Protein AF-0000000086531811 (afdb_homodimer)

Structure (mmCIF, N/CA/C/O backbone):
data_AF-0000000086531811-model_v1
#
loop_
_entity.id
_entity.type
_entity.pdbx_description
1 polymer 'GNAT family N-acetyltransferase'
#
loop_
_atom_site.group_PDB
_atom_site.id
_atom_site.type_symbol
_atom_site.label_atom_id
_atom_site.label_alt_id
_atom_site.label_comp_id
_atom_site.label_asym_id
_atom_site.label_entity_id
_atom_site.label_seq_id
_atom_site.pdbx_PDB_ins_code
_atom_site.Cartn_x
_atom_site.Cartn_y
_atom_site.Cartn_z
_atom_site.occupancy
_atom_site.B_iso_or_equiv
_atom_site.auth_seq_id
_atom_site.auth_comp_id
_atom_site.auth_asym_id
_atom_site.auth_atom_id
_atom_site.pdbx_PDB_model_num
ATOM 1 N N . MET A 1 1 ? -4.348 -19.875 17.031 1 32.09 1 MET A N 1
ATOM 2 C CA . MET A 1 1 ? -4 -18.594 16.422 1 32.09 1 MET A CA 1
ATOM 3 C C . MET A 1 1 ? -2.789 -18.734 15.508 1 32.09 1 MET A C 1
ATOM 5 O O . MET A 1 1 ? -1.686 -19.031 15.977 1 32.09 1 MET A O 1
ATOM 9 N N . THR A 1 2 ? -2.789 -19.516 14.492 1 44.09 2 THR A N 1
ATOM 10 C CA . THR A 1 2 ? -1.624 -19.953 13.734 1 44.09 2 THR A CA 1
ATOM 11 C C . THR A 1 2 ? -0.625 -18.812 13.57 1 44.09 2 THR A C 1
ATOM 13 O O . THR A 1 2 ? -1.018 -17.641 13.461 1 44.09 2 THR A O 1
ATOM 16 N N . SER A 1 3 ? 0.495 -18.906 14.211 1 51.84 3 SER A N 1
ATOM 17 C CA . SER A 1 3 ? 1.607 -17.984 14.367 1 51.84 3 SER A CA 1
ATOM 18 C C . SER A 1 3 ? 1.854 -17.203 13.078 1 51.84 3 SER A C 1
ATOM 20 O O . SER A 1 3 ? 2.402 -17.734 12.109 1 51.84 3 SER A O 1
ATOM 22 N N . GLN A 1 4 ? 0.888 -16.328 12.727 1 69.81 4 GLN A N 1
ATOM 23 C CA . GLN A 1 4 ? 1.028 -15.562 11.492 1 69.81 4 GLN A CA 1
ATOM 24 C C . GLN A 1 4 ? 2.348 -14.797 11.461 1 69.81 4 GLN A C 1
ATOM 26 O O . GLN A 1 4 ? 2.832 -14.352 12.508 1 69.81 4 GLN A O 1
ATOM 31 N N . ASP A 1 5 ? 3.248 -15.148 10.523 1 90.12 5 ASP A N 1
ATOM 32 C CA . ASP A 1 5 ? 4.488 -14.43 10.242 1 90.12 5 ASP A CA 1
ATOM 33 C C . ASP A 1 5 ? 4.207 -13 9.781 1 90.12 5 ASP A C 1
ATOM 35 O O . ASP A 1 5 ? 4.133 -12.734 8.578 1 90.12 5 ASP A O 1
ATOM 39 N N . VAL A 1 6 ? 4.008 -12.133 10.836 1 94.75 6 VAL A N 1
ATOM 40 C CA . VAL A 1 6 ? 3.693 -10.734 10.555 1 94.75 6 VAL A CA 1
ATOM 41 C C . VAL A 1 6 ? 4.887 -10.062 9.883 1 94.75 6 VAL A C 1
ATOM 43 O O . VAL A 1 6 ? 6.012 -10.125 10.383 1 94.75 6 VAL A O 1
ATOM 46 N N . ARG A 1 7 ? 4.594 -9.453 8.766 1 97 7 ARG A N 1
ATOM 47 C CA . ARG A 1 7 ? 5.648 -8.758 8.023 1 97 7 ARG A CA 1
ATOM 48 C C . ARG A 1 7 ? 5.602 -7.258 8.289 1 97 7 ARG A C 1
ATOM 50 O O . ARG A 1 7 ? 6.641 -6.621 8.445 1 97 7 ARG A O 1
ATOM 57 N N . PHE A 1 8 ? 4.422 -6.734 8.305 1 98 8 PHE A N 1
ATOM 58 C CA . PHE A 1 8 ? 4.211 -5.316 8.562 1 98 8 PHE A CA 1
ATOM 59 C C . PHE A 1 8 ? 2.93 -5.098 9.359 1 98 8 PHE A C 1
ATOM 61 O O . PHE A 1 8 ? 1.989 -5.887 9.266 1 98 8 PHE A O 1
ATOM 68 N N . THR A 1 9 ? 2.904 -4.078 10.133 1 97.81 9 THR A N 1
ATOM 69 C CA . THR A 1 9 ? 1.704 -3.611 10.812 1 97.81 9 THR A CA 1
ATOM 70 C C . THR A 1 9 ? 1.471 -2.127 10.555 1 97.81 9 THR A C 1
ATOM 72 O O . THR A 1 9 ? 2.408 -1.327 10.602 1 97.81 9 THR A O 1
ATOM 75 N N . ILE A 1 10 ? 0.338 -1.801 10.195 1 98.31 10 ILE A N 1
ATOM 76 C CA . ILE A 1 10 ? -0.061 -0.411 9.992 1 98.31 10 ILE A CA 1
ATOM 77 C C . ILE A 1 10 ? -0.887 0.065 11.188 1 98.31 10 ILE A C 1
ATOM 79 O O . ILE A 1 10 ? -1.916 -0.53 11.516 1 98.31 10 ILE A O 1
ATOM 83 N N . CYS A 1 11 ? -0.483 1.17 11.789 1 97.88 11 CYS A N 1
ATOM 84 C CA . CYS A 1 11 ? -1.07 1.593 13.055 1 97.88 11 CYS A CA 1
ATOM 85 C C . CYS A 1 11 ? -1.325 3.096 13.07 1 97.88 11 CYS A C 1
ATOM 87 O O . CYS A 1 11 ? -0.626 3.852 12.391 1 97.88 11 CYS A O 1
ATOM 89 N N . ALA A 1 12 ? -2.355 3.482 13.766 1 97.94 12 ALA A N 1
ATOM 90 C CA . ALA A 1 12 ? -2.363 4.84 14.305 1 97.94 12 ALA A CA 1
ATOM 91 C C . ALA A 1 12 ? -1.417 4.969 15.492 1 97.94 12 ALA A C 1
ATOM 93 O O . ALA A 1 12 ? -1.397 4.105 16.375 1 97.94 12 ALA A O 1
ATOM 94 N N . VAL A 1 13 ? -0.638 6.016 15.5 1 98 13 VAL A N 1
ATOM 95 C CA . VAL A 1 13 ? 0.372 6.168 16.547 1 98 13 VAL A CA 1
ATOM 96 C C . VAL A 1 13 ? 0.319 7.582 17.109 1 98 13 VAL A C 1
ATOM 98 O O . VAL A 1 13 ? -0.423 8.43 16.609 1 98 13 VAL A O 1
ATOM 101 N N . ARG A 1 14 ? 1.088 7.773 18.172 1 97.19 14 ARG A N 1
ATOM 102 C CA . ARG A 1 14 ? 1.251 9.125 18.688 1 97.19 14 ARG A CA 1
ATOM 103 C C . ARG A 1 14 ? 2.197 9.945 17.828 1 97.19 14 ARG A C 1
ATOM 105 O O . ARG A 1 14 ? 3.07 9.391 17.156 1 97.19 14 ARG A O 1
ATOM 112 N N . ALA A 1 15 ? 1.989 11.219 17.875 1 97.94 15 ALA A N 1
ATOM 113 C CA . ALA A 1 15 ? 2.809 12.125 17.062 1 97.94 15 ALA A CA 1
ATOM 114 C C . ALA A 1 15 ? 4.297 11.883 17.312 1 97.94 15 ALA A C 1
ATOM 116 O O . ALA A 1 15 ? 5.078 11.773 16.359 1 97.94 15 ALA A O 1
ATOM 117 N N . GLU A 1 16 ? 4.68 11.68 18.516 1 97.5 16 GLU A N 1
ATOM 118 C CA . GLU A 1 16 ? 6.082 11.594 18.906 1 97.5 16 GLU A CA 1
ATOM 119 C C . GLU A 1 16 ? 6.746 10.352 18.328 1 97.5 16 GLU A C 1
ATOM 121 O O . GLU A 1 16 ? 7.961 10.328 18.109 1 97.5 16 GLU A O 1
ATOM 126 N N . GLU A 1 17 ? 5.977 9.359 18.062 1 97.5 17 GLU A N 1
ATOM 127 C CA . GLU A 1 17 ? 6.504 8.117 17.516 1 97.5 17 GLU A CA 1
ATOM 128 C C . GLU A 1 17 ? 6.914 8.297 16.047 1 97.5 17 GLU A C 1
ATOM 130 O O . GLU A 1 17 ? 7.652 7.477 15.5 1 97.5 17 GLU A O 1
ATOM 135 N N . THR A 1 18 ? 6.398 9.336 15.422 1 98.38 18 THR A N 1
ATOM 136 C CA . THR A 1 18 ? 6.734 9.586 14.023 1 98.38 18 THR A CA 1
ATOM 137 C C . THR A 1 18 ? 8.031 10.383 13.914 1 98.38 18 THR A C 1
ATOM 139 O O . THR A 1 18 ? 8.656 10.406 12.852 1 98.38 18 THR A O 1
ATOM 142 N N . TYR A 1 19 ? 8.445 11.016 15.008 1 98.5 19 TYR A N 1
ATOM 143 C CA . TYR A 1 19 ? 9.461 12.055 14.938 1 98.5 19 TYR A CA 1
ATOM 144 C C . TYR A 1 19 ? 10.805 11.477 14.508 1 98.5 19 TYR A C 1
ATOM 146 O O . TYR A 1 19 ? 11.516 12.078 13.695 1 98.5 19 TYR A O 1
ATOM 154 N N . PRO A 1 20 ? 11.219 10.312 15 1 98.31 20 PRO A N 1
ATOM 155 C CA . PRO A 1 20 ? 12.531 9.797 14.609 1 98.31 20 PRO A CA 1
ATOM 156 C C . PRO A 1 20 ? 12.656 9.578 13.109 1 98.31 20 PRO A C 1
ATOM 158 O O . PRO A 1 20 ? 13.656 9.969 12.5 1 98.31 20 PRO A O 1
ATOM 161 N N . LEU A 1 21 ? 11.68 8.977 12.484 1 98.56 21 LEU A N 1
ATOM 162 C CA . LEU A 1 21 ? 11.766 8.742 11.047 1 98.56 21 LEU A CA 1
ATOM 163 C C . LEU A 1 21 ? 11.625 10.047 10.273 1 98.56 21 LEU A C 1
ATOM 165 O O . LEU A 1 21 ? 12.312 10.258 9.273 1 98.56 21 LEU A O 1
ATOM 169 N N . ARG A 1 22 ? 10.734 10.992 10.719 1 98.25 22 ARG A N 1
ATOM 170 C CA . ARG A 1 22 ? 10.672 12.312 10.109 1 98.25 22 ARG A CA 1
ATOM 171 C C . ARG A 1 22 ? 12.039 12.984 10.109 1 98.25 22 ARG A C 1
ATOM 173 O O . ARG A 1 22 ? 12.469 13.523 9.086 1 98.25 22 ARG A O 1
ATOM 180 N N . ALA A 1 23 ? 12.664 12.898 11.242 1 98.06 23 ALA A N 1
ATOM 181 C CA . ALA A 1 23 ? 13.969 13.547 11.406 1 98.06 23 ALA A CA 1
ATOM 182 C C . ALA A 1 23 ? 14.992 12.953 10.445 1 98.06 23 ALA A C 1
ATOM 184 O O . ALA A 1 23 ? 15.703 13.688 9.75 1 98.06 23 ALA A O 1
ATOM 185 N N . ALA A 1 24 ? 15.07 11.648 10.383 1 97.62 24 ALA A N 1
ATOM 186 C CA . ALA A 1 24 ? 16.078 10.953 9.586 1 97.62 24 ALA A CA 1
ATOM 187 C C . ALA A 1 24 ? 15.875 11.219 8.094 1 97.62 24 ALA A C 1
ATOM 189 O O . ALA A 1 24 ? 16.844 11.352 7.348 1 97.62 24 ALA A O 1
ATOM 190 N N . ILE A 1 25 ? 14.586 11.367 7.684 1 96.62 25 ILE A N 1
ATOM 191 C CA . ILE A 1 25 ? 14.289 11.391 6.254 1 96.62 25 ILE A CA 1
ATOM 192 C C . ILE A 1 25 ? 14.078 12.836 5.801 1 96.62 25 ILE A C 1
ATOM 194 O O . ILE A 1 25 ? 14.484 13.211 4.695 1 96.62 25 ILE A O 1
ATOM 198 N N . LEU A 1 26 ? 13.477 13.695 6.715 1 93.62 26 LEU A N 1
ATOM 199 C CA . LEU A 1 26 ? 12.992 14.992 6.242 1 93.62 26 LEU A CA 1
ATOM 200 C C . LEU A 1 26 ? 13.789 16.125 6.863 1 93.62 26 LEU A C 1
ATOM 202 O O . LEU A 1 26 ? 13.805 17.25 6.332 1 93.62 26 LEU A O 1
ATOM 206 N N . MET A 1 27 ? 14.477 15.867 8.008 1 93.56 27 MET A N 1
ATOM 207 C CA . MET A 1 27 ? 15.008 17 8.773 1 93.56 27 MET A CA 1
ATOM 208 C C . MET A 1 27 ? 16.469 16.75 9.141 1 93.56 27 MET A C 1
ATOM 210 O O . MET A 1 27 ? 16.906 17.141 10.227 1 93.56 27 MET A O 1
ATOM 214 N N . ALA A 1 28 ? 17.203 16.078 8.328 1 92.5 28 ALA A N 1
ATOM 215 C CA . ALA A 1 28 ? 18.625 15.844 8.492 1 92.5 28 ALA A CA 1
ATOM 216 C C . ALA A 1 28 ? 18.938 15.383 9.914 1 92.5 28 ALA A C 1
ATOM 218 O O . ALA A 1 28 ? 19.938 15.805 10.5 1 92.5 28 ALA A O 1
ATOM 219 N N . GLY A 1 29 ? 18.031 14.609 10.477 1 94.56 29 GLY A N 1
ATOM 220 C CA . GLY A 1 29 ? 18.281 13.992 11.773 1 94.56 29 GLY A CA 1
ATOM 221 C C . GLY A 1 29 ? 17.812 14.852 12.938 1 94.56 29 GLY A C 1
ATOM 222 O O . GLY A 1 29 ? 17.891 14.438 14.094 1 94.56 29 GLY A O 1
ATOM 223 N N . ASP A 1 30 ? 17.219 16.062 12.703 1 94.62 30 ASP A N 1
ATOM 224 C CA . ASP A 1 30 ? 16.734 16.969 13.742 1 94.62 30 ASP A CA 1
ATOM 225 C C . ASP A 1 30 ? 15.367 16.531 14.258 1 94.62 30 ASP A C 1
ATOM 227 O O . ASP A 1 30 ? 14.336 16.969 13.75 1 94.62 30 ASP A O 1
ATOM 231 N N . GLU A 1 31 ? 15.367 15.734 15.289 1 95.44 31 GLU A N 1
ATOM 232 C CA . GLU A 1 31 ? 14.117 15.188 15.797 1 95.44 31 GLU A CA 1
ATOM 233 C C . GLU A 1 31 ? 13.234 16.281 16.406 1 95.44 31 GLU A C 1
ATOM 235 O O . GLU A 1 31 ? 12.016 16.25 16.25 1 95.44 31 GLU A O 1
ATOM 240 N N . GLU A 1 32 ? 13.852 17.234 17.047 1 94.38 32 GLU A N 1
ATOM 241 C CA . GLU A 1 32 ? 13.086 18.344 17.594 1 94.38 32 GLU A CA 1
ATOM 242 C C . GLU A 1 32 ? 12.375 19.125 16.5 1 94.38 32 GLU A C 1
ATOM 244 O O . GLU A 1 32 ? 11.211 19.516 16.641 1 94.38 32 GLU A O 1
ATOM 249 N N . GLY A 1 33 ? 13.086 19.344 15.422 1 94.19 33 GLY A N 1
ATOM 250 C CA . GLY A 1 33 ? 12.531 20.047 14.273 1 94.19 33 GLY A CA 1
ATOM 251 C C . GLY A 1 33 ? 11.445 19.266 13.562 1 94.19 33 GLY A C 1
ATOM 252 O O . GLY A 1 33 ? 10.727 19.828 12.734 1 94.19 33 GLY A O 1
ATOM 253 N N . SER A 1 34 ? 11.328 18.031 13.914 1 95.88 34 SER A N 1
ATOM 254 C CA . SER A 1 34 ? 10.352 17.172 13.258 1 95.88 34 SER A CA 1
ATOM 255 C C . SER A 1 34 ? 8.969 17.344 13.875 1 95.88 34 SER A C 1
ATOM 257 O O . SER A 1 34 ? 7.969 16.906 13.297 1 95.88 34 SER A O 1
ATOM 259 N N . ALA A 1 35 ? 8.961 17.906 15.086 1 96.94 35 ALA A N 1
ATOM 260 C CA . ALA A 1 35 ? 7.668 18.234 15.68 1 96.94 35 ALA A CA 1
ATOM 261 C C . ALA A 1 35 ? 7.016 19.422 14.953 1 96.94 35 ALA A C 1
ATOM 263 O O . ALA A 1 35 ? 7.605 20.484 14.844 1 96.94 35 ALA A O 1
ATOM 264 N N . LEU A 1 36 ? 5.836 19.219 14.414 1 95.38 36 LEU A N 1
ATOM 265 C CA . LEU A 1 36 ? 5.145 20.234 13.633 1 95.38 36 LEU A CA 1
ATOM 266 C C . LEU A 1 36 ? 3.961 20.797 14.406 1 95.38 36 LEU A C 1
ATOM 268 O O . LEU A 1 36 ? 3.326 20.094 15.195 1 95.38 36 LEU A O 1
ATOM 272 N N . PRO A 1 37 ? 3.664 22.031 14.148 1 93.75 37 PRO A N 1
ATOM 273 C CA . PRO A 1 37 ? 2.488 22.594 14.812 1 93.75 37 PRO A CA 1
ATOM 274 C C . PRO A 1 37 ? 1.215 21.797 14.547 1 93.75 37 PRO A C 1
ATOM 276 O O . PRO A 1 37 ? 0.948 21.422 13.406 1 93.75 37 PRO A O 1
ATOM 279 N N . GLY A 1 38 ? 0.481 21.469 15.57 1 95.56 38 GLY A N 1
ATOM 280 C CA . GLY A 1 38 ? -0.77 20.75 15.43 1 95.56 38 GLY A CA 1
ATOM 281 C C . GLY A 1 38 ? -0.604 19.25 15.562 1 95.56 38 GLY A C 1
ATOM 282 O O . GLY A 1 38 ? -1.589 18.5 15.547 1 95.56 38 GLY A O 1
ATOM 283 N N . ASP A 1 39 ? 0.612 18.812 15.742 1 97.44 39 ASP A N 1
ATOM 284 C CA . ASP A 1 39 ? 0.854 17.375 15.875 1 97.44 39 ASP A CA 1
ATOM 285 C C . ASP A 1 39 ? 0.068 16.797 17.047 1 97.44 39 ASP A C 1
ATOM 287 O O . ASP A 1 39 ? -0.379 15.648 16.984 1 97.44 39 ASP A O 1
ATOM 291 N N . LEU A 1 40 ? -0.065 17.641 18.031 1 96.94 40 LEU A N 1
ATOM 292 C CA . LEU A 1 40 ? -0.638 17.109 19.25 1 96.94 40 LEU A CA 1
ATOM 293 C C . LEU A 1 40 ? -2.121 17.438 19.359 1 96.94 40 LEU A C 1
ATOM 295 O O . LEU A 1 40 ? -2.758 17.156 20.375 1 96.94 40 LEU A O 1
ATOM 299 N N . ALA A 1 41 ? -2.666 18.078 18.312 1 96.56 41 ALA A N 1
ATOM 300 C CA . ALA A 1 41 ? -4.102 18.344 18.312 1 96.56 41 ALA A CA 1
ATOM 301 C C . ALA A 1 41 ? -4.902 17.047 18.359 1 96.56 41 ALA A C 1
ATOM 303 O O . ALA A 1 41 ? -4.531 16.047 17.734 1 96.56 41 ALA A O 1
ATOM 304 N N . PRO A 1 42 ? -6.043 17.047 19.062 1 95.19 42 PRO A N 1
ATOM 305 C CA . PRO A 1 42 ? -6.836 15.828 19.25 1 95.19 42 PRO A CA 1
ATOM 306 C C . PRO A 1 42 ? -7.367 15.273 17.922 1 95.19 42 PRO A C 1
ATOM 308 O O . PRO A 1 42 ? -7.629 14.07 17.828 1 95.19 42 PRO A O 1
ATOM 311 N N . THR A 1 43 ? -7.508 16.094 16.922 1 95.19 43 THR A N 1
ATOM 312 C CA . THR A 1 43 ? -8.078 15.641 15.664 1 95.19 43 THR A CA 1
ATOM 313 C C . THR A 1 43 ? -6.984 15.195 14.703 1 95.19 43 THR A C 1
ATOM 315 O O . THR A 1 43 ? -7.273 14.656 13.633 1 95.19 43 THR A O 1
ATOM 318 N N . SER A 1 44 ? -5.742 15.422 15.078 1 97.94 44 SER A N 1
ATOM 319 C CA . SER A 1 44 ? -4.652 14.977 14.219 1 97.94 44 SER A CA 1
ATOM 320 C C . SER A 1 44 ? -4.504 13.461 14.258 1 97.94 44 SER A C 1
ATOM 322 O O . SER A 1 44 ? -4.656 12.844 15.312 1 97.94 44 SER A O 1
ATOM 324 N N . MET A 1 45 ? -4.27 12.93 13.125 1 98.19 45 MET A N 1
ATOM 325 C CA . MET A 1 45 ? -4.051 11.484 13.023 1 98.19 45 MET A CA 1
ATOM 326 C C . MET A 1 45 ? -2.676 11.18 12.438 1 98.19 45 MET A C 1
ATOM 328 O O . MET A 1 45 ? -2.25 11.82 11.477 1 98.19 45 MET A O 1
ATOM 332 N N . HIS A 1 46 ? -1.966 10.281 13.086 1 98.81 46 HIS A N 1
ATOM 333 C CA . HIS A 1 46 ? -0.639 9.836 12.664 1 98.81 46 HIS A CA 1
ATOM 334 C C . HIS A 1 46 ? -0.618 8.336 12.391 1 98.81 46 HIS A C 1
ATOM 336 O O . HIS A 1 46 ? -1.008 7.539 13.242 1 98.81 46 HIS A O 1
ATOM 342 N N . PHE A 1 47 ? -0.225 7.996 11.234 1 98.69 47 PHE A N 1
ATOM 343 C CA . PHE A 1 47 ? -0.122 6.594 10.844 1 98.69 47 PHE A CA 1
ATOM 344 C C . PHE A 1 47 ? 1.337 6.172 10.719 1 98.69 47 PHE A C 1
ATOM 346 O O . PHE A 1 47 ? 2.186 6.965 10.312 1 98.69 47 PHE A O 1
ATOM 353 N N . ALA A 1 48 ? 1.561 4.934 11.039 1 98.81 48 ALA A N 1
ATOM 354 C CA . ALA A 1 48 ? 2.893 4.352 10.906 1 98.81 48 ALA A CA 1
ATOM 355 C C . ALA A 1 48 ? 2.814 2.922 10.367 1 98.81 48 ALA A C 1
ATOM 357 O O . ALA A 1 48 ? 1.842 2.209 10.625 1 98.81 48 ALA A O 1
ATOM 358 N N . VAL A 1 49 ? 3.76 2.582 9.633 1 98.62 49 VAL A N 1
ATOM 359 C CA . VAL A 1 49 ? 4.02 1.197 9.25 1 98.62 49 VAL A CA 1
ATOM 360 C C . VAL A 1 49 ? 5.207 0.66 10.047 1 98.62 49 VAL A C 1
ATOM 362 O O . VAL A 1 49 ? 6.266 1.29 10.094 1 98.62 49 VAL A O 1
ATOM 365 N N . HIS A 1 50 ? 5.008 -0.473 10.641 1 97.94 50 HIS A N 1
ATOM 366 C CA . HIS A 1 50 ? 6.062 -1.155 11.383 1 97.94 50 HIS A CA 1
ATOM 367 C C . HIS A 1 50 ? 6.508 -2.424 10.664 1 97.94 50 HIS A C 1
ATOM 369 O O . HIS A 1 50 ? 5.676 -3.164 10.133 1 97.94 50 HIS A O 1
ATOM 375 N N . ASP A 1 51 ? 7.77 -2.619 10.617 1 97.06 51 ASP A N 1
ATOM 376 C CA . ASP A 1 51 ? 8.266 -3.973 10.398 1 97.06 51 ASP A CA 1
ATOM 377 C C . ASP A 1 51 ? 8.883 -4.547 11.672 1 97.06 51 ASP A C 1
ATOM 379 O O . ASP A 1 51 ? 8.57 -4.098 12.773 1 97.06 51 ASP A O 1
ATOM 383 N N . ASN A 1 52 ? 9.688 -5.598 11.531 1 93.44 52 ASN A N 1
ATOM 384 C CA . ASN A 1 52 ? 10.219 -6.27 12.711 1 93.44 52 ASN A CA 1
ATOM 385 C C . ASN A 1 52 ? 11.203 -5.379 13.469 1 93.44 52 ASN A C 1
ATOM 387 O O . ASN A 1 52 ? 11.445 -5.586 14.664 1 93.44 52 ASN A O 1
ATOM 391 N N . ASP A 1 53 ? 11.75 -4.367 12.797 1 94.62 53 ASP A N 1
ATOM 392 C CA . ASP A 1 53 ? 12.812 -3.557 13.391 1 94.62 53 ASP A CA 1
ATOM 393 C C . ASP A 1 53 ? 12.258 -2.24 13.93 1 94.62 53 ASP A C 1
ATOM 395 O O . ASP A 1 53 ? 12.875 -1.604 14.789 1 94.62 53 ASP A O 1
ATOM 399 N N . GLY A 1 54 ? 11.125 -1.835 13.477 1 96.38 54 GLY A N 1
ATOM 400 C CA . GLY A 1 54 ? 10.578 -0.563 13.922 1 96.38 54 GLY A CA 1
ATOM 401 C C . GLY A 1 54 ? 9.711 0.107 12.867 1 96.38 54 GLY A C 1
ATOM 402 O O . GLY A 1 54 ? 9.211 -0.553 11.953 1 96.38 54 GLY A O 1
ATOM 403 N N . ILE A 1 55 ? 9.492 1.417 13.078 1 98.38 55 ILE A N 1
ATOM 404 C CA . ILE A 1 55 ? 8.664 2.193 12.156 1 98.38 55 ILE A CA 1
ATOM 405 C C . ILE A 1 55 ? 9.438 2.459 10.867 1 98.38 55 ILE A C 1
ATOM 407 O O . ILE A 1 55 ? 10.57 2.949 10.906 1 98.38 55 ILE A O 1
ATOM 411 N N . VAL A 1 56 ? 8.789 2.176 9.758 1 98.75 56 VAL A N 1
ATOM 412 C CA . VAL A 1 56 ? 9.492 2.301 8.484 1 98.75 56 VAL A CA 1
ATOM 413 C C . VAL A 1 56 ? 8.758 3.285 7.578 1 98.75 56 VAL A C 1
ATOM 415 O O . VAL A 1 56 ? 9.266 3.656 6.516 1 98.75 56 VAL A O 1
ATOM 418 N N . ALA A 1 57 ? 7.645 3.74 7.926 1 98.88 57 ALA A N 1
ATOM 419 C CA . ALA A 1 57 ? 6.918 4.777 7.195 1 98.88 57 ALA A CA 1
ATOM 420 C C . ALA A 1 57 ? 5.949 5.52 8.109 1 98.88 57 ALA A C 1
ATOM 422 O O . ALA A 1 57 ? 5.387 4.93 9.039 1 98.88 57 ALA A O 1
ATOM 423 N N . VAL A 1 58 ? 5.766 6.801 7.836 1 98.81 58 VAL A N 1
ATOM 424 C CA . VAL A 1 58 ? 4.84 7.582 8.648 1 98.81 58 VAL A CA 1
ATOM 425 C C . VAL A 1 58 ? 4.172 8.648 7.781 1 98.81 58 VAL A C 1
ATOM 427 O O . VAL A 1 58 ? 4.715 9.047 6.746 1 98.81 58 VAL A O 1
ATOM 430 N N . ALA A 1 59 ? 3.045 9.078 8.164 1 98.81 59 ALA A N 1
ATOM 431 C CA . ALA A 1 59 ? 2.289 10.211 7.633 1 98.81 59 ALA A CA 1
ATOM 432 C C . ALA A 1 59 ? 1.381 10.812 8.703 1 98.81 59 ALA A C 1
ATOM 434 O O . ALA A 1 59 ? 0.862 10.094 9.562 1 98.81 59 ALA A O 1
ATOM 435 N N . SER A 1 60 ? 1.194 12.07 8.617 1 98.75 60 SER A N 1
ATOM 436 C CA . SER A 1 60 ? 0.276 12.758 9.523 1 98.75 60 SER A CA 1
ATOM 437 C C . SER A 1 60 ? -0.752 13.57 8.75 1 98.75 60 SER A C 1
ATOM 439 O O . SER A 1 60 ? -0.444 14.125 7.691 1 98.75 60 SER A O 1
ATOM 441 N N . VAL A 1 61 ? -1.925 13.617 9.297 1 98.25 61 VAL A N 1
ATOM 442 C CA . VAL A 1 61 ? -2.99 14.422 8.711 1 98.25 61 VAL A CA 1
ATOM 443 C C . VAL A 1 61 ? -3.691 15.227 9.805 1 98.25 61 VAL A C 1
ATOM 445 O O . VAL A 1 61 ? -3.98 14.695 10.883 1 98.25 61 VAL A O 1
ATOM 448 N N . CYS A 1 62 ? -3.861 16.469 9.555 1 96.94 62 CYS A N 1
ATOM 449 C CA . CYS A 1 62 ? -4.457 17.328 10.562 1 96.94 62 CYS A CA 1
ATOM 450 C C . CYS A 1 62 ? -5.344 18.391 9.93 1 96.94 62 CYS A C 1
ATOM 452 O O . CYS A 1 62 ? -5.234 18.656 8.727 1 96.94 62 CYS A O 1
ATOM 454 N N . HIS A 1 63 ? -6.195 18.922 10.711 1 94.25 63 HIS A N 1
ATOM 455 C CA . HIS A 1 63 ? -7.035 20.031 10.258 1 94.25 63 HIS A CA 1
ATOM 456 C C . HIS A 1 63 ? -6.223 21.312 10.094 1 94.25 63 HIS A C 1
ATOM 458 O O . HIS A 1 63 ? -5.715 21.859 11.07 1 94.25 63 HIS A O 1
ATOM 464 N N . GLU A 1 64 ? -6.055 21.656 8.859 1 92.25 64 GLU A N 1
ATOM 465 C CA . GLU A 1 64 ? -5.336 22.891 8.547 1 92.25 64 GLU A CA 1
ATOM 466 C C . GLU A 1 64 ? -5.781 23.453 7.199 1 92.25 64 GLU A C 1
ATOM 468 O O . GLU A 1 64 ? -5.758 22.75 6.188 1 92.25 64 GLU A O 1
ATOM 473 N N . GLY A 1 65 ? -6.297 24.656 7.223 1 86.12 65 GLY A N 1
ATOM 474 C CA . GLY A 1 65 ? -6.719 25.312 6 1 86.12 65 GLY A CA 1
ATOM 475 C C . GLY A 1 65 ? -5.555 25.844 5.172 1 86.12 65 GLY A C 1
ATOM 476 O O . GLY A 1 65 ? -4.398 25.734 5.586 1 86.12 65 GLY A O 1
ATOM 477 N N . HIS A 1 66 ? -5.742 26.031 3.896 1 74.75 66 HIS A N 1
ATOM 478 C CA . HIS A 1 66 ? -4.777 26.75 3.08 1 74.75 66 HIS A CA 1
ATOM 479 C C . HIS A 1 66 ? -5.434 27.906 2.34 1 74.75 66 HIS A C 1
ATOM 481 O O . HIS A 1 66 ? -6.664 27.969 2.246 1 74.75 66 HIS A O 1
ATOM 487 N N . ALA A 1 67 ? -4.566 28.766 1.755 1 63.22 67 ALA A N 1
ATOM 488 C CA . ALA A 1 67 ? -5.074 29.969 1.102 1 63.22 67 ALA A CA 1
ATOM 489 C C . ALA A 1 67 ? -6.098 29.609 0.024 1 63.22 67 ALA A C 1
ATOM 491 O O . ALA A 1 67 ? -5.84 28.766 -0.834 1 63.22 67 ALA A O 1
ATOM 492 N N . GLY A 1 68 ? -7.336 30.141 0.098 1 56.84 68 GLY A N 1
ATOM 493 C CA . GLY A 1 68 ? -8.453 30.031 -0.826 1 56.84 68 GLY A CA 1
ATOM 494 C C . GLY A 1 68 ? -9.5 29.031 -0.387 1 56.84 68 GLY A C 1
ATOM 495 O O . GLY A 1 68 ? -10.57 28.922 -0.994 1 56.84 68 GLY A O 1
ATOM 496 N N . VAL A 1 69 ? -9.117 28.047 0.159 1 57.47 69 VAL A N 1
ATOM 497 C CA . VAL A 1 69 ? -10.148 27.141 0.652 1 57.47 69 VAL A CA 1
ATOM 498 C C . VAL A 1 69 ? -10.422 27.422 2.127 1 57.47 69 VAL A C 1
ATOM 500 O O . VAL A 1 69 ? -9.5 27.438 2.945 1 57.47 69 VAL A O 1
ATOM 503 N N . LEU A 1 70 ? -11.484 28 2.328 1 55.69 70 LEU A N 1
ATOM 504 C CA . LEU A 1 70 ? -11.938 28.281 3.686 1 55.69 70 LEU A CA 1
ATOM 505 C C . LEU A 1 70 ? -11.766 27.062 4.578 1 55.69 70 LEU A C 1
ATOM 507 O O . LEU A 1 70 ? -11.703 25.938 4.082 1 55.69 70 LEU A O 1
ATOM 511 N N . ASN A 1 71 ? -11.633 27.156 6.07 1 58.25 71 ASN A N 1
ATOM 512 C CA . ASN A 1 71 ? -11.102 26.484 7.258 1 58.25 71 ASN A CA 1
ATOM 513 C C . ASN A 1 71 ? -11.625 25.062 7.383 1 58.25 71 ASN A C 1
ATOM 515 O O . ASN A 1 71 ? -10.844 24.109 7.488 1 58.25 71 ASN A O 1
ATOM 519 N N . ALA A 1 72 ? -12.961 24.875 7.711 1 63.25 72 ALA A N 1
ATOM 520 C CA . ALA A 1 72 ? -13.43 23.734 8.508 1 63.25 72 ALA A CA 1
ATOM 521 C C . ALA A 1 72 ? -13.445 22.453 7.684 1 63.25 72 ALA A C 1
ATOM 523 O O . ALA A 1 72 ? -13.555 21.359 8.234 1 63.25 72 ALA A O 1
ATOM 524 N N . GLN A 1 73 ? -12.844 22.531 6.402 1 85.94 73 GLN A N 1
ATOM 525 C CA . GLN A 1 73 ? -13.047 21.328 5.617 1 85.94 73 GLN A CA 1
ATOM 526 C C . GLN A 1 73 ? -11.773 20.906 4.902 1 85.94 73 GLN A C 1
ATOM 528 O O . GLN A 1 73 ? -11.766 19.938 4.137 1 85.94 73 GLN A O 1
ATOM 533 N N . ALA A 1 74 ? -10.727 21.734 5.277 1 93.56 74 ALA A N 1
ATOM 534 C CA . ALA A 1 74 ? -9.453 21.375 4.656 1 93.56 74 ALA A CA 1
ATOM 535 C C . ALA A 1 74 ? -8.539 20.672 5.648 1 93.56 74 ALA A C 1
ATOM 537 O O . ALA A 1 74 ? -8.461 21.062 6.82 1 93.56 74 ALA A O 1
ATOM 538 N N . TRP A 1 75 ? -7.906 19.703 5.191 1 95.75 75 TRP A N 1
ATOM 539 C CA . TRP A 1 75 ? -6.953 18.922 5.969 1 95.75 75 TRP A CA 1
ATOM 540 C C . TRP A 1 75 ? -5.586 18.906 5.297 1 95.75 75 TRP A C 1
ATOM 542 O O . TRP A 1 75 ? -5.488 18.953 4.066 1 95.75 75 TRP A O 1
ATOM 552 N N . ARG A 1 76 ? -4.582 18.859 6.105 1 96.5 76 ARG A N 1
ATOM 553 C CA . ARG A 1 76 ? -3.229 18.859 5.566 1 96.5 76 ARG A CA 1
ATOM 554 C C . ARG A 1 76 ? -2.543 17.516 5.832 1 96.5 76 ARG A C 1
ATOM 556 O O . ARG A 1 76 ? -2.537 17.031 6.965 1 96.5 76 ARG A O 1
ATOM 563 N N . LEU A 1 77 ? -2.086 16.938 4.789 1 97.88 77 LEU A N 1
ATOM 564 C CA . LEU A 1 77 ? -1.161 15.805 4.852 1 97.88 77 LEU A CA 1
ATOM 565 C C . LEU A 1 77 ? 0.277 16.281 5.004 1 97.88 77 LEU A C 1
ATOM 567 O O . LEU A 1 77 ? 0.726 17.156 4.254 1 97.88 77 LEU A O 1
ATOM 571 N N . ARG A 1 78 ? 0.999 15.781 5.988 1 97.19 78 ARG A N 1
ATOM 572 C CA . ARG A 1 78 ? 2.354 16.266 6.242 1 97.19 78 ARG A CA 1
ATOM 573 C C . ARG A 1 78 ? 3.189 15.195 6.945 1 97.19 78 ARG A C 1
ATOM 575 O O . ARG A 1 78 ? 2.664 14.172 7.375 1 97.19 78 ARG A O 1
ATOM 582 N N . GLY A 1 79 ? 4.473 15.438 6.957 1 97.12 79 GLY A N 1
ATOM 583 C CA . GLY A 1 79 ? 5.375 14.547 7.676 1 97.12 79 GLY A CA 1
ATOM 584 C C . GLY A 1 79 ? 5.473 13.164 7.055 1 97.12 79 GLY A C 1
ATOM 585 O O . GLY A 1 79 ? 5.652 12.172 7.766 1 97.12 79 GLY A O 1
ATOM 586 N N . MET A 1 80 ? 5.305 13.109 5.781 1 97.88 80 MET A N 1
ATOM 587 C CA . MET A 1 80 ? 5.414 11.836 5.082 1 97.88 80 MET A CA 1
ATOM 588 C C . MET A 1 80 ? 6.871 11.383 4.992 1 97.88 80 MET A C 1
ATOM 590 O O . MET A 1 80 ? 7.715 12.102 4.453 1 97.88 80 MET A O 1
ATOM 594 N N . ALA A 1 81 ? 7.164 10.258 5.543 1 98.38 81 ALA A N 1
ATOM 595 C CA . ALA A 1 81 ? 8.508 9.68 5.469 1 98.38 81 ALA A CA 1
ATOM 596 C C . ALA A 1 81 ? 8.438 8.164 5.312 1 98.38 81 ALA A C 1
ATOM 598 O O . ALA A 1 81 ? 7.68 7.492 6.012 1 98.38 81 ALA A O 1
ATOM 599 N N . VAL A 1 82 ? 9.195 7.684 4.387 1 98.62 82 VAL A N 1
ATOM 600 C CA . VAL A 1 82 ? 9.305 6.25 4.141 1 98.62 82 VAL A CA 1
ATOM 601 C C . VAL A 1 82 ? 10.773 5.84 4.141 1 98.62 82 VAL A C 1
ATOM 603 O O . VAL A 1 82 ? 11.594 6.426 3.424 1 98.62 82 VAL A O 1
ATOM 606 N N . HIS A 1 83 ? 11.086 4.867 4.93 1 98.56 83 HIS A N 1
ATOM 607 C CA . HIS A 1 83 ? 12.453 4.359 4.992 1 98.56 83 HIS A CA 1
ATOM 608 C C . HIS A 1 83 ? 12.906 3.82 3.641 1 98.56 83 HIS A C 1
ATOM 610 O O . HIS A 1 83 ? 12.141 3.154 2.945 1 98.56 83 HIS A O 1
ATOM 616 N N . PRO A 1 84 ? 14.141 4.027 3.256 1 97.5 84 PRO A N 1
ATOM 617 C CA . PRO A 1 84 ? 14.641 3.602 1.946 1 97.5 84 PRO A CA 1
ATOM 618 C C . PRO A 1 84 ? 14.445 2.107 1.699 1 97.5 84 PRO A C 1
ATOM 620 O O . PRO A 1 84 ? 14.164 1.696 0.571 1 97.5 84 PRO A O 1
ATOM 623 N N . SER A 1 85 ? 14.461 1.293 2.672 1 96.31 85 SER A N 1
ATOM 624 C CA . SER A 1 85 ? 14.43 -0.159 2.531 1 96.31 85 SER A CA 1
ATOM 625 C C . SER A 1 85 ? 13.055 -0.637 2.076 1 96.31 85 SER A C 1
ATOM 627 O O . SER A 1 85 ? 12.906 -1.776 1.631 1 96.31 85 SER A O 1
ATOM 629 N N . VAL A 1 86 ? 12.031 0.24 2.168 1 97.5 86 VAL A N 1
ATOM 630 C CA . VAL A 1 86 ? 10.695 -0.234 1.823 1 97.5 86 VAL A CA 1
ATOM 631 C C . VAL A 1 86 ? 10.07 0.686 0.773 1 97.5 86 VAL A C 1
ATOM 633 O O . VAL A 1 86 ? 8.859 0.648 0.542 1 97.5 86 VAL A O 1
ATOM 636 N N . ARG A 1 87 ? 10.898 1.543 0.222 1 96.94 87 ARG A N 1
ATOM 637 C CA . ARG A 1 87 ? 10.383 2.391 -0.845 1 96.94 87 ARG A CA 1
ATOM 638 C C . ARG A 1 87 ? 9.992 1.562 -2.064 1 96.94 87 ARG A C 1
ATOM 640 O O . ARG A 1 87 ? 10.609 0.532 -2.344 1 96.94 87 ARG A O 1
ATOM 647 N N . GLY A 1 88 ? 8.93 1.972 -2.684 1 94.81 88 GLY A N 1
ATOM 648 C CA . GLY A 1 88 ? 8.461 1.254 -3.857 1 94.81 88 GLY A CA 1
ATOM 649 C C . GLY A 1 88 ? 7.496 0.135 -3.525 1 94.81 88 GLY A C 1
ATOM 650 O O . GLY A 1 88 ? 6.898 -0.466 -4.422 1 94.81 88 GLY A O 1
ATOM 651 N N . MET A 1 89 ? 7.312 -0.106 -2.264 1 96.75 89 MET A N 1
ATOM 652 C CA . MET A 1 89 ? 6.453 -1.203 -1.835 1 96.75 89 MET A CA 1
ATOM 653 C C . MET A 1 89 ? 4.984 -0.791 -1.875 1 96.75 89 MET A C 1
ATOM 655 O O . MET A 1 89 ? 4.094 -1.644 -1.869 1 96.75 89 MET A O 1
ATOM 659 N N . GLY A 1 90 ? 4.758 0.507 -1.859 1 97.81 90 GLY A N 1
ATOM 660 C CA . GLY A 1 90 ? 3.383 0.975 -1.907 1 97.81 90 GLY A CA 1
ATOM 661 C C . GLY A 1 90 ? 2.91 1.574 -0.596 1 97.81 90 GLY A C 1
ATOM 662 O O . GLY A 1 90 ? 1.758 1.998 -0.48 1 97.81 90 GLY A O 1
ATOM 663 N N . PHE A 1 91 ? 3.771 1.717 0.394 1 98.56 91 PHE A N 1
ATOM 664 C CA . PHE A 1 91 ? 3.359 2.197 1.707 1 98.56 91 PHE A CA 1
ATOM 665 C C . PHE A 1 91 ? 3 3.678 1.654 1 98.56 91 PHE A C 1
ATOM 667 O O . PHE A 1 91 ? 2.098 4.129 2.361 1 98.56 91 PHE A O 1
ATOM 674 N N . GLY A 1 92 ? 3.721 4.465 0.821 1 98.31 92 GLY A N 1
ATOM 675 C CA . GLY A 1 92 ? 3.354 5.859 0.661 1 98.31 92 GLY A CA 1
ATOM 676 C C . GLY A 1 92 ? 1.91 6.051 0.232 1 98.31 92 GLY A C 1
ATOM 677 O O . GLY A 1 92 ? 1.164 6.805 0.864 1 98.31 92 GLY A O 1
ATOM 678 N N . ARG A 1 93 ? 1.572 5.371 -0.815 1 97.94 93 ARG A N 1
ATOM 679 C CA . ARG A 1 93 ? 0.206 5.422 -1.324 1 97.94 93 ARG A CA 1
ATOM 680 C C . ARG A 1 93 ? -0.794 4.996 -0.256 1 97.94 93 ARG A C 1
ATOM 682 O O . ARG A 1 93 ? -1.827 5.641 -0.07 1 97.94 93 ARG A O 1
ATOM 689 N N . LEU A 1 94 ? -0.485 3.91 0.401 1 98.38 94 LEU A N 1
ATOM 690 C CA . LEU A 1 94 ? -1.356 3.387 1.447 1 98.38 94 LEU A CA 1
ATOM 691 C C . LEU A 1 94 ? -1.59 4.434 2.533 1 98.38 94 LEU A C 1
ATOM 693 O O . LEU A 1 94 ? -2.727 4.645 2.961 1 98.38 94 LEU A O 1
ATOM 697 N N . LEU A 1 95 ? -0.547 5.098 2.959 1 98.62 95 LEU A N 1
ATOM 698 C CA . LEU A 1 95 ? -0.653 6.086 4.027 1 98.62 95 LEU A CA 1
ATOM 699 C C . LEU A 1 95 ? -1.442 7.309 3.561 1 98.62 95 LEU A C 1
ATOM 701 O O . LEU A 1 95 ? -2.219 7.879 4.328 1 98.62 95 LEU A O 1
ATOM 705 N N . VAL A 1 96 ? -1.281 7.703 2.307 1 98.62 96 VAL A N 1
ATOM 706 C CA . VAL A 1 96 ? -2.07 8.805 1.755 1 98.62 96 VAL A CA 1
ATOM 707 C C . VAL A 1 96 ? -3.549 8.422 1.749 1 98.62 96 VAL A C 1
ATOM 709 O O . VAL A 1 96 ? -4.398 9.211 2.18 1 98.62 96 VAL A O 1
ATOM 712 N N . ASN A 1 97 ? -3.857 7.246 1.307 1 98.25 97 ASN A N 1
ATOM 713 C CA . ASN A 1 97 ? -5.25 6.812 1.222 1 98.25 97 ASN A CA 1
ATOM 714 C C . ASN A 1 97 ? -5.879 6.68 2.604 1 98.25 97 ASN A C 1
ATOM 716 O O . ASN A 1 97 ? -7.062 6.977 2.783 1 98.25 97 ASN A O 1
ATOM 720 N N . LEU A 1 98 ? -5.102 6.215 3.574 1 97.94 98 LEU A N 1
ATOM 721 C CA . LEU A 1 98 ? -5.586 6.199 4.949 1 97.94 98 LEU A CA 1
ATOM 722 C C . LEU A 1 98 ? -5.898 7.609 5.434 1 97.94 98 LEU A C 1
ATOM 724 O O . LEU A 1 98 ? -6.902 7.828 6.121 1 97.94 98 LEU A O 1
ATOM 728 N N . SER A 1 99 ? -5.047 8.523 5.086 1 98.38 99 SER A N 1
ATOM 729 C CA . SER A 1 99 ? -5.242 9.922 5.465 1 98.38 99 SER A CA 1
ATOM 730 C C . SER A 1 99 ? -6.496 10.5 4.816 1 98.38 99 SER A C 1
ATOM 732 O O . SER A 1 99 ? -7.254 11.227 5.461 1 98.38 99 SER A O 1
ATOM 734 N N . ILE A 1 100 ? -6.695 10.156 3.568 1 97.62 100 ILE A N 1
ATOM 735 C CA . ILE A 1 100 ? -7.891 10.594 2.855 1 97.62 100 ILE A CA 1
ATOM 736 C C . ILE A 1 100 ? -9.133 10.039 3.543 1 97.62 100 ILE A C 1
ATOM 738 O O . ILE A 1 100 ? -10.094 10.773 3.797 1 97.62 100 ILE A O 1
ATOM 742 N N . ARG A 1 101 ? -9.117 8.781 3.811 1 96.69 101 ARG A N 1
ATOM 743 C CA . ARG A 1 101 ? -10.25 8.148 4.477 1 96.69 101 ARG A CA 1
ATOM 744 C C . ARG A 1 101 ? -10.562 8.836 5.801 1 96.69 101 ARG A C 1
ATOM 746 O O . ARG A 1 101 ? -11.719 9.125 6.098 1 96.69 101 ARG A O 1
ATOM 753 N N . TYR A 1 102 ? -9.523 9.086 6.594 1 96.94 102 TYR A N 1
ATOM 754 C CA . TYR A 1 102 ? -9.711 9.742 7.879 1 96.94 102 TYR A CA 1
ATOM 755 C C . TYR A 1 102 ? -10.32 11.133 7.699 1 96.94 102 TYR A C 1
ATOM 757 O O . TYR A 1 102 ? -11.289 11.484 8.375 1 96.94 102 TYR A O 1
ATOM 765 N N . ALA A 1 103 ? -9.711 11.906 6.793 1 96.31 103 ALA A N 1
ATOM 766 C CA . ALA A 1 103 ? -10.195 13.258 6.547 1 96.31 103 ALA A CA 1
ATOM 767 C C . ALA A 1 103 ? -11.664 13.242 6.129 1 96.31 103 ALA A C 1
ATOM 769 O O . ALA A 1 103 ? -12.453 14.07 6.578 1 96.31 103 ALA A O 1
ATOM 770 N N . ARG A 1 104 ? -12.023 12.281 5.312 1 95.44 104 ARG A N 1
ATOM 771 C CA . ARG A 1 104 ? -13.414 12.141 4.875 1 95.44 104 ARG A CA 1
ATOM 772 C C . ARG A 1 104 ? -14.328 11.828 6.055 1 95.44 104 ARG A C 1
ATOM 774 O O . ARG A 1 104 ? -15.43 12.359 6.152 1 95.44 104 ARG A O 1
ATOM 781 N N . GLU A 1 105 ? -13.852 10.984 6.871 1 94.56 105 GLU A N 1
ATOM 782 C CA . GLU A 1 105 ? -14.625 10.641 8.062 1 94.56 105 GLU A CA 1
ATOM 783 C C . GLU A 1 105 ? -14.883 11.867 8.93 1 94.56 105 GLU A C 1
ATOM 785 O O . GLU A 1 105 ? -15.883 11.93 9.648 1 94.56 105 GLU A O 1
ATOM 790 N N . GLN A 1 106 ? -13.969 12.797 8.82 1 93.38 106 GLN A N 1
ATOM 791 C CA . GLN A 1 106 ? -14.102 14.047 9.562 1 93.38 106 GLN A CA 1
ATOM 792 C C . GLN A 1 106 ? -14.82 15.109 8.742 1 93.38 106 GLN A C 1
ATOM 794 O O . GLN A 1 106 ? -14.742 16.297 9.047 1 93.38 106 GLN A O 1
ATOM 799 N N . HIS A 1 107 ? -15.406 14.711 7.625 1 91.69 107 HIS A N 1
ATOM 800 C CA . HIS A 1 107 ? -16.203 15.562 6.75 1 91.69 107 HIS A CA 1
ATOM 801 C C . HIS A 1 107 ? -15.328 16.578 6.012 1 91.69 107 HIS A C 1
ATOM 803 O O . HIS A 1 107 ? -15.781 17.672 5.691 1 91.69 107 HIS A O 1
ATOM 809 N N . GLY A 1 108 ? -14.094 16.219 5.867 1 92.94 108 GLY A N 1
ATOM 810 C CA . GLY A 1 108 ? -13.219 17.031 5.051 1 92.94 108 GLY A CA 1
ATOM 811 C C . GLY A 1 108 ? -13.594 17.031 3.582 1 92.94 108 GLY A C 1
ATOM 812 O O . GLY A 1 108 ? -14.109 16.031 3.07 1 92.94 108 GLY A O 1
ATOM 813 N N . LEU A 1 109 ? -13.227 18.141 2.902 1 92.38 109 LEU A N 1
ATOM 814 C CA . LEU A 1 109 ? -13.562 18.266 1.487 1 92.38 109 LEU A CA 1
ATOM 815 C C . LEU A 1 109 ? -12.297 18.375 0.641 1 92.38 109 LEU A C 1
ATOM 817 O O . LEU A 1 109 ? -12.336 18.141 -0.571 1 92.38 109 LEU A O 1
ATOM 821 N N . LEU A 1 110 ? -11.227 18.75 1.359 1 94.12 110 LEU A N 1
ATOM 822 C CA . LEU A 1 110 ? -9.961 19 0.668 1 94.12 110 LEU A CA 1
ATOM 823 C C . LEU A 1 110 ? -8.789 18.453 1.465 1 94.12 110 LEU A C 1
ATOM 825 O O . LEU A 1 110 ? -8.727 18.625 2.686 1 94.12 110 LEU A O 1
ATOM 829 N N . LEU A 1 111 ? -7.934 17.766 0.807 1 96.31 111 LEU A N 1
ATOM 830 C CA . LEU A 1 111 ? -6.633 17.375 1.347 1 96.31 111 LEU A CA 1
ATOM 831 C C . LEU A 1 111 ? -5.508 18.078 0.588 1 96.31 111 LEU A C 1
ATOM 833 O O . LEU A 1 111 ? -5.508 18.094 -0.645 1 96.31 111 LEU A O 1
ATOM 837 N N . TRP A 1 112 ? -4.641 18.688 1.351 1 95.5 112 TRP A N 1
ATOM 838 C CA . TRP A 1 112 ? -3.541 19.375 0.686 1 95.5 112 TRP A CA 1
ATOM 839 C C . TRP A 1 112 ? -2.219 19.094 1.393 1 95.5 112 TRP A C 1
ATOM 841 O O . TRP A 1 112 ? -2.203 18.578 2.512 1 95.5 112 TRP A O 1
ATOM 851 N N . CYS A 1 113 ? -1.12 19.266 0.708 1 96.12 113 CYS A N 1
ATOM 852 C CA . CYS A 1 113 ? 0.224 19.141 1.262 1 96.12 113 CYS A CA 1
ATOM 853 C C . CYS A 1 113 ? 1.213 20 0.481 1 96.12 113 CYS A C 1
ATOM 855 O O . CYS A 1 113 ? 0.875 20.547 -0.572 1 96.12 113 CYS A O 1
ATOM 857 N N . THR A 1 114 ? 2.305 20.266 1.071 1 93.75 114 THR A N 1
ATOM 858 C CA . THR A 1 114 ? 3.455 20.812 0.365 1 93.75 114 THR A CA 1
ATOM 859 C C . THR A 1 114 ? 4.453 19.719 0.007 1 93.75 114 THR A C 1
ATOM 861 O O . THR A 1 114 ? 4.809 18.891 0.854 1 93.75 114 THR A O 1
ATOM 864 N N . ALA A 1 115 ? 4.801 19.688 -1.195 1 94.5 115 ALA A N 1
ATOM 865 C CA . ALA A 1 115 ? 5.672 18.609 -1.663 1 94.5 115 ALA A CA 1
ATOM 866 C C . ALA A 1 115 ? 6.914 19.156 -2.35 1 94.5 115 ALA A C 1
ATOM 868 O O . ALA A 1 115 ? 6.836 20.156 -3.08 1 94.5 115 ALA A O 1
ATOM 869 N N . ARG A 1 116 ? 8.062 18.531 -2.094 1 90.31 116 ARG A N 1
ATOM 870 C CA . ARG A 1 116 ? 9.242 18.781 -2.92 1 90.31 116 ARG A CA 1
ATOM 871 C C . ARG A 1 116 ? 8.953 18.484 -4.387 1 90.31 116 ARG A C 1
ATOM 873 O O . ARG A 1 116 ? 8.133 17.625 -4.707 1 90.31 116 ARG A O 1
ATOM 880 N N . GLU A 1 117 ? 9.594 19.172 -5.215 1 91.12 117 GLU A N 1
ATOM 881 C CA . GLU A 1 117 ? 9.398 18.984 -6.648 1 91.12 117 GLU A CA 1
ATOM 882 C C . GLU A 1 117 ? 9.57 17.516 -7.035 1 91.12 117 GLU A C 1
ATOM 884 O O . GLU A 1 117 ? 8.812 16.984 -7.855 1 91.12 117 GLU A O 1
ATOM 889 N N . SER A 1 118 ? 10.57 16.859 -6.48 1 92.12 118 SER A N 1
ATOM 890 C CA . SER A 1 118 ? 10.867 15.469 -6.797 1 92.12 118 SER A CA 1
ATOM 891 C C . SER A 1 118 ? 9.727 14.555 -6.359 1 92.12 118 SER A C 1
ATOM 893 O O . SER A 1 118 ? 9.609 13.43 -6.852 1 92.12 118 SER A O 1
ATOM 895 N N . ALA A 1 119 ? 8.797 14.992 -5.449 1 94.5 119 ALA A N 1
ATOM 896 C CA . ALA A 1 119 ? 7.723 14.164 -4.922 1 94.5 119 ALA A CA 1
ATOM 897 C C . ALA A 1 119 ? 6.402 14.461 -5.633 1 94.5 119 ALA A C 1
ATOM 899 O O . ALA A 1 119 ? 5.426 13.719 -5.469 1 94.5 119 ALA A O 1
ATOM 900 N N . CYS A 1 120 ? 6.352 15.5 -6.445 1 95.94 120 CYS A N 1
ATOM 901 C CA . CYS A 1 120 ? 5.109 15.953 -7.062 1 95.94 120 CYS A CA 1
ATOM 902 C C . CYS A 1 120 ? 4.48 14.852 -7.91 1 95.94 120 CYS A C 1
ATOM 904 O O . CYS A 1 120 ? 3.281 14.594 -7.809 1 95.94 120 CYS A O 1
ATOM 906 N N . PRO A 1 121 ? 5.262 14.133 -8.766 1 96.06 121 PRO A N 1
ATOM 907 C CA . PRO A 1 121 ? 4.66 13.07 -9.578 1 96.06 121 PRO A CA 1
ATOM 908 C C . PRO A 1 121 ? 3.953 12.016 -8.734 1 96.06 121 PRO A C 1
ATOM 910 O O . PRO A 1 121 ? 2.912 11.492 -9.141 1 96.06 121 PRO A O 1
ATOM 913 N N . PHE A 1 122 ? 4.492 11.719 -7.59 1 96.62 122 PHE A N 1
ATOM 914 C CA . PHE A 1 122 ? 3.883 10.758 -6.676 1 96.62 122 PHE A CA 1
ATOM 915 C C . PHE A 1 122 ? 2.479 11.203 -6.285 1 96.62 122 PHE A C 1
ATOM 917 O O . PHE A 1 122 ? 1.527 10.422 -6.375 1 96.62 122 PHE A O 1
ATOM 924 N N . TYR A 1 123 ? 2.383 12.43 -5.871 1 98 123 TYR A N 1
ATOM 925 C CA . TYR A 1 123 ? 1.093 12.945 -5.43 1 98 123 TYR A CA 1
ATOM 926 C C . TYR A 1 123 ? 0.139 13.109 -6.609 1 98 123 TYR A C 1
ATOM 928 O O . TYR A 1 123 ? -1.066 12.883 -6.473 1 98 123 TYR A O 1
ATOM 936 N N . GLU A 1 124 ? 0.676 13.461 -7.766 1 97.56 124 GLU A N 1
ATOM 937 C CA . GLU A 1 124 ? -0.153 13.586 -8.961 1 97.56 124 GLU A CA 1
ATOM 938 C C . GLU A 1 124 ? -0.789 12.25 -9.328 1 97.56 124 GLU A C 1
ATOM 940 O O . GLU A 1 124 ? -1.962 12.195 -9.703 1 97.56 124 GLU A O 1
ATOM 945 N N . MET A 1 125 ? -0.059 11.211 -9.195 1 95.19 125 MET A N 1
ATOM 946 C CA . MET A 1 125 ? -0.567 9.867 -9.477 1 95.19 125 MET A CA 1
ATOM 947 C C . MET A 1 125 ? -1.687 9.5 -8.508 1 95.19 125 MET A C 1
ATOM 949 O O . MET A 1 125 ? -2.502 8.625 -8.805 1 95.19 125 MET A O 1
ATOM 953 N N . LEU A 1 126 ? -1.738 10.188 -7.395 1 96.56 126 LEU A N 1
ATOM 954 C CA . LEU A 1 126 ? -2.744 9.891 -6.379 1 96.56 126 LEU A CA 1
ATOM 955 C C . LEU A 1 126 ? -3.902 10.875 -6.457 1 96.56 126 LEU A C 1
ATOM 957 O O . LEU A 1 126 ? -4.73 10.945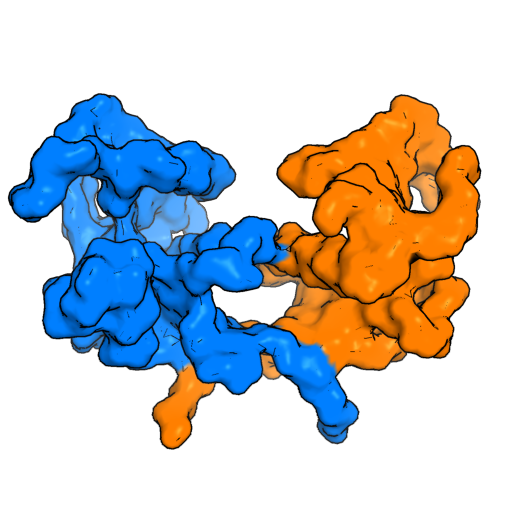 -5.547 1 96.56 126 LEU A O 1
ATOM 961 N N . GLY A 1 127 ? -3.945 11.711 -7.473 1 96.69 127 GLY A N 1
ATOM 962 C CA . GLY A 1 127 ? -5.105 12.539 -7.746 1 96.69 127 GLY A CA 1
ATOM 963 C C . GLY A 1 127 ? -4.945 13.969 -7.254 1 96.69 127 GLY A C 1
ATOM 964 O O . GLY A 1 127 ? -5.898 14.75 -7.285 1 96.69 127 GLY A O 1
ATOM 965 N N . PHE A 1 128 ? -3.701 14.312 -6.773 1 97.5 128 PHE A N 1
ATOM 966 C CA . PHE A 1 128 ? -3.455 15.695 -6.367 1 97.5 128 PHE A CA 1
ATOM 967 C C . PHE A 1 128 ? -3.148 16.562 -7.578 1 97.5 128 PHE A C 1
ATOM 969 O O . PHE A 1 128 ? -2.527 16.109 -8.539 1 97.5 128 PHE A O 1
ATOM 976 N N . ASN A 1 129 ? -3.568 17.766 -7.465 1 96.12 129 ASN A N 1
ATOM 977 C CA . ASN A 1 129 ? -3.193 18.781 -8.445 1 96.12 129 ASN A CA 1
ATOM 978 C C . ASN A 1 129 ? -2.135 19.734 -7.883 1 96.12 129 ASN A C 1
ATOM 980 O O . ASN A 1 129 ? -2.201 20.125 -6.719 1 96.12 129 ASN A O 1
ATOM 984 N N . ARG A 1 130 ? -1.198 20.047 -8.727 1 94.75 130 ARG A N 1
ATOM 985 C CA . ARG A 1 130 ? -0.088 20.922 -8.344 1 94.75 130 ARG A CA 1
ATOM 986 C C . ARG A 1 130 ? -0.417 22.375 -8.617 1 94.75 130 ARG A C 1
ATOM 988 O O . ARG A 1 130 ? -0.873 22.719 -9.711 1 94.75 130 ARG A O 1
ATOM 995 N N . ASP A 1 131 ? -0.299 23.266 -7.621 1 90.44 131 ASP A N 1
ATOM 996 C CA . ASP A 1 131 ? -0.299 24.703 -7.891 1 90.44 131 ASP A CA 1
ATOM 997 C C . ASP A 1 131 ? 0.899 25.094 -8.75 1 90.44 131 ASP A C 1
ATOM 999 O O . ASP A 1 131 ? 2.027 24.688 -8.484 1 90.44 131 ASP A O 1
ATOM 1003 N N . PRO A 1 132 ? 0.648 25.844 -9.781 1 86.44 132 PRO A N 1
ATOM 1004 C CA . PRO A 1 132 ? 1.722 26.172 -10.727 1 86.44 132 PRO A CA 1
ATOM 1005 C C . PRO A 1 132 ? 2.846 26.984 -10.086 1 86.44 132 PRO A C 1
ATOM 1007 O O . PRO A 1 132 ? 3.99 26.922 -10.539 1 86.44 132 PRO A O 1
ATOM 1010 N N . LYS A 1 133 ? 2.666 27.812 -9.039 1 86.81 133 LYS A N 1
ATOM 1011 C CA . LYS A 1 133 ? 3.68 28.656 -8.43 1 86.81 133 LYS A CA 1
ATOM 1012 C C . LYS A 1 133 ? 4.402 27.938 -7.297 1 86.81 133 LYS A C 1
ATOM 1014 O O . LYS A 1 133 ? 3.766 27.406 -6.383 1 86.81 133 LYS A O 1
ATOM 1019 N N . PRO A 1 134 ? 5.695 27.844 -7.434 1 87.44 134 PRO A N 1
ATOM 1020 C CA . PRO A 1 134 ? 6.438 27.234 -6.328 1 87.44 134 PRO A CA 1
ATOM 1021 C C . PRO A 1 134 ? 6.352 28.047 -5.039 1 87.44 134 PRO A C 1
ATOM 1023 O O . PRO A 1 134 ? 6.078 29.25 -5.086 1 87.44 134 PRO A O 1
ATOM 1026 N N . ILE A 1 135 ? 6.449 27.359 -3.92 1 81.56 135 ILE A N 1
ATOM 1027 C CA . ILE A 1 135 ? 6.449 28.016 -2.613 1 81.56 135 ILE A CA 1
ATOM 1028 C C . ILE A 1 135 ? 7.879 28.094 -2.078 1 81.56 135 ILE A C 1
ATOM 1030 O O . ILE A 1 135 ? 8.688 27.203 -2.324 1 81.56 135 ILE A O 1
ATOM 1034 N N . SER A 1 136 ? 8.219 29.266 -1.629 1 73.88 136 SER A N 1
ATOM 1035 C CA . SER A 1 136 ? 9.516 29.422 -0.976 1 73.88 136 SER A CA 1
ATOM 1036 C C . SER A 1 136 ? 9.445 29.031 0.495 1 73.88 136 SER A C 1
ATOM 1038 O O . SER A 1 136 ? 8.43 29.266 1.16 1 73.88 136 SER A O 1
ATOM 1040 N N . MET A 1 137 ? 10.188 28.016 0.853 1 67.06 137 MET A N 1
ATOM 1041 C CA . MET A 1 137 ? 10.258 27.688 2.271 1 67.06 137 MET A CA 1
ATOM 1042 C C . MET A 1 137 ? 11.555 28.203 2.889 1 67.06 137 MET A C 1
ATOM 1044 O O . MET A 1 137 ? 12.609 28.156 2.256 1 67.06 137 MET A O 1
ATOM 1048 N N . GLN A 1 138 ? 11.398 28.922 3.963 1 60.59 138 GLN A N 1
ATOM 1049 C CA . GLN A 1 138 ? 12.57 29.484 4.621 1 60.59 138 GLN A CA 1
ATOM 1050 C C . GLN A 1 138 ? 13.586 28.406 4.953 1 60.59 138 GLN A C 1
ATOM 1052 O O . GLN A 1 138 ? 13.242 27.359 5.523 1 60.59 138 GLN A O 1
ATOM 1057 N N . GLY A 1 139 ? 14.836 28.547 4.684 1 57.22 139 GLY A N 1
ATOM 1058 C CA . GLY A 1 139 ? 15.945 27.688 5.055 1 57.22 139 GLY A CA 1
ATOM 1059 C C . GLY A 1 139 ? 16.172 26.562 4.078 1 57.22 139 GLY A C 1
ATOM 1060 O O . GLY A 1 139 ? 17.109 25.766 4.246 1 57.22 139 GLY A O 1
ATOM 1061 N N . ARG A 1 140 ? 15.219 26.391 3.178 1 62.09 140 ARG A N 1
ATOM 1062 C CA . ARG A 1 140 ? 15.406 25.359 2.168 1 62.09 140 ARG A CA 1
ATOM 1063 C C . ARG A 1 140 ? 15.383 25.953 0.764 1 62.09 140 ARG A C 1
ATOM 1065 O O . ARG A 1 140 ? 14.586 25.531 -0.079 1 62.09 140 ARG A O 1
ATOM 1072 N N . ASP A 1 141 ? 16.078 26.984 0.571 1 61.34 141 ASP A N 1
ATOM 1073 C CA . ASP A 1 141 ? 16.078 27.781 -0.654 1 61.34 141 ASP A CA 1
ATOM 1074 C C . ASP A 1 141 ? 16.625 26.969 -1.831 1 61.34 141 ASP A C 1
ATOM 1076 O O . ASP A 1 141 ? 16.453 27.359 -2.988 1 61.34 141 ASP A O 1
ATOM 1080 N N . ASP A 1 142 ? 17.172 25.859 -1.486 1 65.38 142 ASP A N 1
ATOM 1081 C CA . ASP A 1 142 ? 17.781 25.078 -2.559 1 65.38 142 ASP A CA 1
ATOM 1082 C C . ASP A 1 142 ? 16.797 24.094 -3.172 1 65.38 142 ASP A C 1
ATOM 1084 O O . ASP A 1 142 ? 17.094 23.438 -4.172 1 65.38 142 ASP A O 1
ATOM 1088 N N . MET A 1 143 ? 15.625 24.125 -2.494 1 73.12 143 MET A N 1
ATOM 1089 C CA . MET A 1 143 ? 14.633 23.172 -2.996 1 73.12 143 MET A CA 1
ATOM 1090 C C . MET A 1 143 ? 13.328 23.875 -3.348 1 73.12 143 MET A C 1
ATOM 1092 O O . MET A 1 143 ? 13.008 24.922 -2.771 1 73.12 143 MET A O 1
ATOM 1096 N N . ARG A 1 144 ? 12.711 23.547 -4.461 1 84.38 144 ARG A N 1
ATOM 1097 C CA . ARG A 1 144 ? 11.398 24.078 -4.828 1 84.38 144 ARG A CA 1
ATOM 1098 C C . ARG A 1 144 ? 10.281 23.203 -4.297 1 84.38 144 ARG A C 1
ATOM 1100 O O . ARG A 1 144 ? 10.367 21.969 -4.352 1 84.38 144 ARG A O 1
ATOM 1107 N N . PHE A 1 145 ? 9.359 23.844 -3.594 1 91.31 145 PHE A N 1
ATOM 1108 C CA . PHE A 1 145 ? 8.18 23.172 -3.082 1 91.31 145 PHE A CA 1
ATOM 1109 C C . PHE A 1 145 ? 6.926 23.625 -3.824 1 91.31 145 PHE A C 1
ATOM 1111 O O . PHE A 1 145 ? 6.875 24.734 -4.336 1 91.31 145 PHE A O 1
ATOM 1118 N N . PHE A 1 146 ? 6.004 22.734 -3.9 1 93.56 146 PHE A N 1
ATOM 1119 C CA . PHE A 1 146 ? 4.723 23.047 -4.523 1 93.56 146 PHE A CA 1
ATOM 1120 C C . PHE A 1 146 ? 3.566 22.656 -3.605 1 93.56 146 PHE A C 1
ATOM 1122 O O . PHE A 1 146 ? 3.65 21.688 -2.863 1 93.56 146 PHE A O 1
ATOM 1129 N N . LEU A 1 147 ? 2.584 23.438 -3.691 1 93.5 147 LEU A N 1
ATOM 1130 C CA . LEU A 1 147 ? 1.325 23.078 -3.047 1 93.5 147 LEU A CA 1
ATOM 1131 C C . LEU A 1 147 ? 0.562 22.047 -3.877 1 93.5 147 LEU A C 1
ATOM 1133 O O . LEU A 1 147 ? 0.372 22.234 -5.082 1 93.5 147 LEU A O 1
ATOM 1137 N N . MET A 1 148 ? 0.236 20.984 -3.23 1 95.75 148 MET A N 1
ATOM 1138 C CA . MET A 1 148 ? -0.575 19.938 -3.842 1 95.75 148 MET A CA 1
ATOM 1139 C C . MET A 1 148 ? -1.949 19.859 -3.186 1 95.75 148 MET A C 1
ATOM 1141 O O . MET A 1 148 ? -2.062 19.938 -1.961 1 95.75 148 MET A O 1
ATOM 1145 N N . GLN A 1 149 ? -2.98 19.703 -4.016 1 94.5 149 GLN A N 1
ATOM 1146 C CA . GLN A 1 149 ? -4.328 19.641 -3.455 1 94.5 149 GLN A CA 1
ATOM 1147 C C . GLN A 1 149 ? -5.156 18.547 -4.133 1 94.5 149 GLN A C 1
ATOM 1149 O O . GLN A 1 149 ? -4.992 18.297 -5.328 1 94.5 149 GLN A O 1
ATOM 1154 N N . ARG A 1 150 ? -5.996 17.938 -3.414 1 95.44 150 ARG A N 1
ATOM 1155 C CA . ARG A 1 150 ? -6.938 16.922 -3.895 1 95.44 150 ARG A CA 1
ATOM 1156 C C . ARG A 1 150 ? -8.305 17.094 -3.23 1 95.44 150 ARG A C 1
ATOM 1158 O O . ARG A 1 150 ? -8.406 17.109 -2.002 1 95.44 150 ARG A O 1
ATOM 1165 N N . GLN A 1 151 ? -9.383 17.297 -4.082 1 94.06 151 GLN A N 1
ATOM 1166 C CA . GLN A 1 151 ? -10.742 17.281 -3.555 1 94.06 151 GLN A CA 1
ATOM 1167 C C . GLN A 1 151 ? -11.125 15.883 -3.078 1 94.06 151 GLN A C 1
ATOM 1169 O O . GLN A 1 151 ? -10.938 14.898 -3.805 1 94.06 151 GLN A O 1
ATOM 1174 N N . ILE A 1 152 ? -11.578 15.797 -1.873 1 93.19 152 ILE A N 1
ATOM 1175 C CA . ILE A 1 152 ? -11.859 14.469 -1.343 1 93.19 152 ILE A CA 1
ATOM 1176 C C . ILE A 1 152 ? -13.328 14.375 -0.946 1 93.19 152 ILE A C 1
ATOM 1178 O O . ILE A 1 152 ? -13.727 13.445 -0.237 1 93.19 152 ILE A O 1
ATOM 1182 N N . ALA A 1 153 ? -14.117 15.469 -1.514 1 78.31 153 ALA A N 1
ATOM 1183 C CA . ALA A 1 153 ? -15.555 15.531 -1.273 1 78.31 153 ALA A CA 1
ATOM 1184 C C . ALA A 1 153 ? -16.266 14.328 -1.883 1 78.31 153 ALA A C 1
ATOM 1186 O O . ALA A 1 153 ? -15.906 13.875 -2.975 1 78.31 153 ALA A O 1
ATOM 1187 N N . GLY A 1 154 ? -16.75 13.25 -1.417 1 61.47 154 GLY A N 1
ATOM 1188 C CA . GLY A 1 154 ? -17.625 12.188 -1.881 1 61.47 154 GLY A CA 1
ATOM 1189 C C . GLY A 1 154 ? -18.188 11.352 -0.752 1 61.47 154 GLY A C 1
ATOM 1190 O O . GLY A 1 154 ? -17.719 11.422 0.383 1 61.47 154 GLY A O 1
ATOM 1191 N N . MET B 1 1 ? 4.586 -0.248 25.781 1 32.12 1 MET B N 1
ATOM 1192 C CA . MET B 1 1 ? 4.23 -0.628 24.406 1 32.12 1 MET B CA 1
ATOM 1193 C C . MET B 1 1 ? 2.99 0.125 23.938 1 32.12 1 MET B C 1
ATOM 1195 O O . MET B 1 1 ? 1.897 -0.079 24.469 1 32.12 1 MET B O 1
ATOM 1199 N N . THR B 1 2 ? 2.943 1.397 23.875 1 44.31 2 THR B N 1
ATOM 1200 C CA . THR B 1 2 ? 1.748 2.219 23.719 1 44.31 2 THR B CA 1
ATOM 1201 C C . THR B 1 2 ? 0.76 1.553 22.766 1 44.31 2 THR B C 1
ATOM 1203 O O . THR B 1 2 ? 1.163 0.855 21.828 1 44.31 2 THR B O 1
ATOM 1206 N N . SER B 1 3 ? -0.344 1.136 23.281 1 51.41 3 SER B N 1
ATOM 1207 C CA . SER B 1 3 ? -1.452 0.393 22.688 1 51.41 3 SER B CA 1
ATOM 1208 C C . SER B 1 3 ? -1.693 0.819 21.25 1 51.41 3 SER B C 1
ATOM 1210 O O . SER B 1 3 ? -2.232 1.898 20.984 1 51.41 3 SER B O 1
ATOM 1212 N N . GLN B 1 4 ? -0.726 0.488 20.359 1 69.38 4 GLN B N 1
ATOM 1213 C CA . GLN B 1 4 ? -0.831 0.909 18.969 1 69.38 4 GLN B CA 1
ATOM 1214 C C . GLN B 1 4 ? -2.148 0.447 18.344 1 69.38 4 GLN B C 1
ATOM 1216 O O . GLN B 1 4 ? -2.646 -0.634 18.672 1 69.38 4 GLN B O 1
ATOM 1221 N N . ASP B 1 5 ? -3.051 1.382 18.016 1 90.06 5 ASP B N 1
ATOM 1222 C CA . ASP B 1 5 ? -4.285 1.144 17.281 1 90.06 5 ASP B CA 1
ATOM 1223 C C . ASP B 1 5 ? -3.994 0.553 15.898 1 90.06 5 ASP B C 1
ATOM 1225 O O . ASP B 1 5 ? -3.908 1.284 14.906 1 90.06 5 ASP B O 1
ATOM 1229 N N . VAL B 1 6 ? -3.801 -0.822 15.953 1 94.94 6 VAL B N 1
ATOM 1230 C CA . VAL B 1 6 ? -3.482 -1.531 14.719 1 94.94 6 VAL B CA 1
ATOM 1231 C C . VAL B 1 6 ? -4.668 -1.459 13.766 1 94.94 6 VAL B C 1
ATOM 1233 O O . VAL B 1 6 ? -5.797 -1.79 14.133 1 94.94 6 VAL B O 1
ATOM 1236 N N . ARG B 1 7 ? -4.367 -1.019 12.57 1 97.06 7 ARG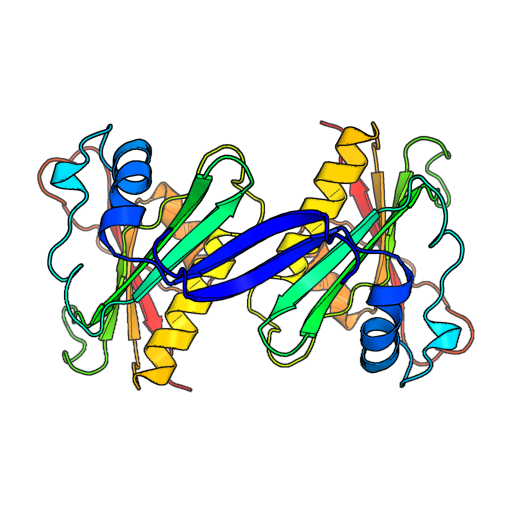 B N 1
ATOM 1237 C CA . ARG B 1 7 ? -5.414 -0.917 11.562 1 97.06 7 ARG B CA 1
ATOM 1238 C C . ARG B 1 7 ? -5.363 -2.102 10.602 1 97.06 7 ARG B C 1
ATOM 1240 O O . ARG B 1 7 ? -6.406 -2.641 10.219 1 97.06 7 ARG B O 1
ATOM 1247 N N . PHE B 1 8 ? -4.188 -2.457 10.219 1 98 8 PHE B N 1
ATOM 1248 C CA . PHE B 1 8 ? -3.971 -3.588 9.32 1 98 8 PHE B CA 1
ATOM 1249 C C . PHE B 1 8 ? -2.693 -4.332 9.688 1 98 8 PHE B C 1
ATOM 1251 O O . PHE B 1 8 ? -1.755 -3.74 10.219 1 98 8 PHE B O 1
ATOM 1258 N N . THR B 1 9 ? -2.666 -5.594 9.422 1 97.88 9 THR B N 1
ATOM 1259 C CA . THR B 1 9 ? -1.466 -6.414 9.523 1 97.88 9 THR B CA 1
ATOM 1260 C C . THR B 1 9 ? -1.229 -7.191 8.234 1 97.88 9 THR B C 1
ATOM 1262 O O . THR B 1 9 ? -2.166 -7.754 7.66 1 97.88 9 THR B O 1
ATOM 1265 N N . ILE B 1 10 ? -0.096 -7.145 7.762 1 98.31 10 ILE B N 1
ATOM 1266 C CA . ILE B 1 10 ? 0.306 -7.906 6.582 1 98.31 10 ILE B CA 1
ATOM 1267 C C . ILE B 1 10 ? 1.127 -9.125 7.012 1 98.31 10 ILE B C 1
ATOM 1269 O O . ILE B 1 10 ? 2.154 -8.977 7.68 1 98.31 10 ILE B O 1
ATOM 1273 N N . CYS B 1 11 ? 0.719 -10.297 6.574 1 97.88 11 CYS B N 1
ATOM 1274 C CA . CYS B 1 11 ? 1.3 -11.531 7.09 1 97.88 11 CYS B CA 1
ATOM 1275 C C . CYS B 1 11 ? 1.563 -12.523 5.965 1 97.88 11 CYS B C 1
ATOM 1277 O O . CYS B 1 11 ? 0.873 -12.516 4.945 1 97.88 11 CYS B O 1
ATOM 1279 N N . ALA B 1 12 ? 2.588 -13.312 6.145 1 98 12 ALA B N 1
ATOM 1280 C CA . ALA B 1 12 ? 2.602 -14.609 5.473 1 98 12 ALA B CA 1
ATOM 1281 C C . ALA B 1 12 ? 1.65 -15.594 6.152 1 98 12 ALA B C 1
ATOM 1283 O O . ALA B 1 12 ? 1.627 -15.695 7.383 1 98 12 ALA B O 1
ATOM 1284 N N . VAL B 1 13 ? 0.875 -16.281 5.363 1 98 13 VAL B N 1
ATOM 1285 C CA . VAL B 1 13 ? -0.139 -17.172 5.926 1 98 13 VAL B CA 1
ATOM 1286 C C . VAL B 1 13 ? -0.085 -18.531 5.234 1 98 13 VAL B C 1
ATOM 1288 O O . VAL B 1 13 ? 0.661 -18.703 4.27 1 98 13 VAL B O 1
ATOM 1291 N N . ARG B 1 14 ? -0.864 -19.438 5.781 1 97.25 14 ARG B N 1
ATOM 1292 C CA . ARG B 1 14 ? -1.028 -20.734 5.109 1 97.25 14 ARG B CA 1
ATOM 1293 C C . ARG B 1 14 ? -1.972 -20.609 3.92 1 97.25 14 ARG B C 1
ATOM 1295 O O . ARG B 1 14 ? -2.842 -19.734 3.896 1 97.25 14 ARG B O 1
ATOM 1302 N N . ALA B 1 15 ? -1.762 -21.484 2.986 1 97.94 15 ALA B N 1
ATOM 1303 C CA . ALA B 1 15 ? -2.578 -21.469 1.774 1 97.94 15 ALA B CA 1
ATOM 1304 C C . ALA B 1 15 ? -4.066 -21.5 2.115 1 97.94 15 ALA B C 1
ATOM 1306 O O . ALA B 1 15 ? -4.848 -20.719 1.571 1 97.94 15 ALA B O 1
ATOM 1307 N N . GLU B 1 16 ? -4.457 -22.266 3.051 1 97.56 16 GLU B N 1
ATOM 1308 C CA . GLU B 1 16 ? -5.859 -22.5 3.371 1 97.56 16 GLU B CA 1
ATOM 1309 C C . GLU B 1 16 ? -6.523 -21.25 3.926 1 97.56 16 GLU B C 1
ATOM 1311 O O . GLU B 1 16 ? -7.734 -21.062 3.793 1 97.56 16 GLU B O 1
ATOM 1316 N N . GLU B 1 17 ? -5.746 -20.406 4.5 1 97.56 17 GLU B N 1
ATOM 1317 C CA . GLU B 1 17 ? -6.277 -19.156 5.066 1 97.56 17 GLU B CA 1
ATOM 1318 C C . GLU B 1 17 ? -6.68 -18.188 3.969 1 97.56 17 GLU B C 1
ATOM 1320 O O . GLU B 1 17 ? -7.418 -17.234 4.223 1 97.56 17 GLU B O 1
ATOM 1325 N N . THR B 1 18 ? -6.164 -18.391 2.777 1 98.44 18 THR B N 1
ATOM 1326 C CA . THR B 1 18 ? -6.496 -17.484 1.671 1 98.44 18 THR B CA 1
ATOM 1327 C C . THR B 1 18 ? -7.789 -17.922 0.991 1 98.44 18 THR B C 1
ATOM 1329 O O . THR B 1 18 ? -8.414 -17.141 0.269 1 98.44 18 THR B O 1
ATOM 1332 N N . TYR B 1 19 ? -8.195 -19.172 1.229 1 98.5 19 TYR B N 1
ATOM 1333 C CA . TYR B 1 19 ? -9.211 -19.797 0.394 1 98.5 19 TYR B CA 1
ATOM 1334 C C . TYR B 1 19 ? -10.555 -19.094 0.54 1 98.5 19 TYR B C 1
ATOM 1336 O O . TYR B 1 19 ? -11.266 -18.891 -0.449 1 98.5 19 TYR B O 1
ATOM 1344 N N . PRO B 1 20 ? -10.977 -18.703 1.747 1 98.31 20 PRO B N 1
ATOM 1345 C CA . PRO B 1 20 ? -12.289 -18.062 1.867 1 98.31 20 PRO B CA 1
ATOM 1346 C C . PRO B 1 20 ? -12.406 -16.781 1.043 1 98.31 20 PRO B C 1
ATOM 1348 O O . PRO B 1 20 ? -13.406 -16.594 0.344 1 98.31 20 PRO B O 1
ATOM 1351 N N . LEU B 1 21 ? -11.422 -15.93 1.089 1 98.56 21 LEU B N 1
ATOM 1352 C CA . LEU B 1 21 ? -11.5 -14.688 0.323 1 98.56 21 LEU B CA 1
ATOM 1353 C C . LEU B 1 21 ? -11.359 -14.961 -1.17 1 98.56 21 LEU B C 1
ATOM 1355 O O . LEU B 1 21 ? -12.039 -14.344 -1.988 1 98.56 21 LEU B O 1
ATOM 1359 N N . ARG B 1 22 ? -10.469 -15.922 -1.58 1 98.25 22 ARG B N 1
ATOM 1360 C CA . ARG B 1 22 ? -10.398 -16.328 -2.979 1 98.25 22 ARG B CA 1
ATOM 1361 C C . ARG B 1 22 ? -11.766 -16.766 -3.494 1 98.25 22 ARG B C 1
ATOM 1363 O O . ARG B 1 22 ? -12.188 -16.359 -4.574 1 98.25 22 ARG B O 1
ATOM 1370 N N . ALA B 1 23 ? -12.398 -17.562 -2.691 1 98.06 23 ALA B N 1
ATOM 1371 C CA . ALA B 1 23 ? -13.695 -18.109 -3.08 1 98.06 23 ALA B CA 1
ATOM 1372 C C . ALA B 1 23 ? -14.719 -17 -3.273 1 98.06 23 ALA B C 1
ATOM 1374 O O . ALA B 1 23 ? -15.422 -16.953 -4.289 1 98.06 23 ALA B O 1
ATOM 1375 N N . ALA B 1 24 ? -14.797 -16.094 -2.328 1 97.56 24 ALA B N 1
ATOM 1376 C CA . ALA B 1 24 ? -15.797 -15.031 -2.332 1 97.56 24 ALA B CA 1
ATOM 1377 C C . ALA B 1 24 ? -15.594 -14.086 -3.512 1 97.56 24 ALA B C 1
ATOM 1379 O O . ALA B 1 24 ? -16.562 -13.609 -4.109 1 97.56 24 ALA B O 1
ATOM 1380 N N . ILE B 1 25 ? -14.305 -13.859 -3.883 1 96.56 25 ILE B N 1
ATOM 1381 C CA . ILE B 1 25 ? -14.008 -12.805 -4.84 1 96.56 25 ILE B CA 1
ATOM 1382 C C . ILE B 1 25 ? -13.789 -13.406 -6.227 1 96.56 25 ILE B C 1
ATOM 1384 O O . ILE B 1 25 ? -14.188 -12.82 -7.234 1 96.56 25 ILE B O 1
ATOM 1388 N N . LEU B 1 26 ? -13.195 -14.672 -6.273 1 93.69 26 LEU B N 1
ATOM 1389 C CA . LEU B 1 26 ? -12.703 -15.164 -7.555 1 93.69 26 LEU B CA 1
ATOM 1390 C C . LEU B 1 26 ? -13.5 -16.375 -8.016 1 93.69 26 LEU B C 1
ATOM 1392 O O . LEU B 1 26 ? -13.516 -16.703 -9.203 1 93.69 26 LEU B O 1
ATOM 1396 N N . MET B 1 27 ? -14.203 -17.078 -7.066 1 93.62 27 MET B N 1
ATOM 1397 C CA . MET B 1 27 ? -14.742 -18.375 -7.418 1 93.62 27 MET B CA 1
ATOM 1398 C C . MET B 1 27 ? -16.203 -18.5 -6.992 1 93.62 27 MET B C 1
ATOM 1400 O O . MET B 1 27 ? -16.641 -19.578 -6.578 1 93.62 27 MET B O 1
ATOM 1404 N N . ALA B 1 28 ? -16.922 -17.438 -7.027 1 92.44 28 ALA B N 1
ATOM 1405 C CA . ALA B 1 28 ? -18.359 -17.406 -6.738 1 92.44 28 ALA B CA 1
ATOM 1406 C C . ALA B 1 28 ? -18.672 -18.172 -5.465 1 92.44 28 ALA B C 1
ATOM 1408 O O . ALA B 1 28 ? -19.672 -18.891 -5.402 1 92.44 28 ALA B O 1
ATOM 1409 N N . GLY B 1 29 ? -17.766 -18.094 -4.5 1 94.56 29 GLY B N 1
ATOM 1410 C CA . GLY B 1 29 ? -18.016 -18.672 -3.191 1 94.56 29 GLY B CA 1
ATOM 1411 C C . GLY B 1 29 ? -17.562 -20.109 -3.0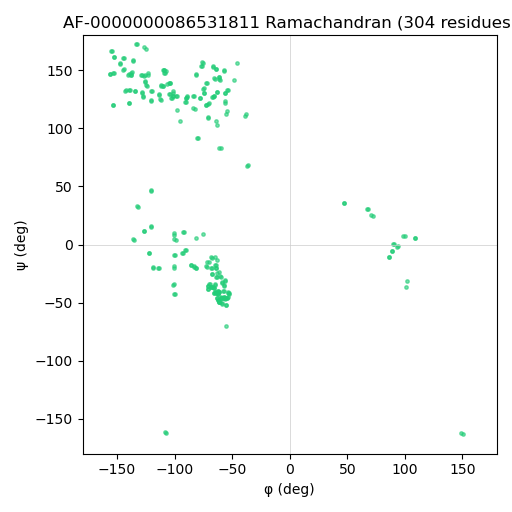76 1 94.56 29 GLY B C 1
ATOM 1412 O O . GLY B 1 29 ? -17.656 -20.719 -2.004 1 94.56 29 GLY B O 1
ATOM 1413 N N . ASP B 1 30 ? -16.969 -20.734 -4.137 1 94.62 30 ASP B N 1
ATOM 1414 C CA . ASP B 1 30 ? -16.484 -22.109 -4.137 1 94.62 30 ASP B CA 1
ATOM 1415 C C . ASP B 1 30 ? -15.125 -22.219 -3.457 1 94.62 30 ASP B C 1
ATOM 1417 O O . ASP B 1 30 ? -14.086 -22.125 -4.117 1 94.62 30 ASP B O 1
ATOM 1421 N N . GLU B 1 31 ? -15.125 -22.469 -2.191 1 95.44 31 GLU B N 1
ATOM 1422 C CA . GLU B 1 31 ? -13.875 -22.5 -1.436 1 95.44 31 GLU B CA 1
ATOM 1423 C C . GLU B 1 31 ? -12.992 -23.672 -1.864 1 95.44 31 GLU B C 1
ATOM 1425 O O . GLU B 1 31 ? -11.773 -23.547 -1.931 1 95.44 31 GLU B O 1
ATOM 1430 N N . GLU B 1 32 ? -13.617 -24.781 -2.168 1 94.31 32 GLU B N 1
ATOM 1431 C CA . GLU B 1 32 ? -12.852 -25.938 -2.641 1 94.31 32 GLU B CA 1
ATOM 1432 C C . GLU B 1 32 ? -12.133 -25.609 -3.951 1 94.31 32 GLU B C 1
ATOM 1434 O O . GLU B 1 32 ? -10.977 -25.984 -4.137 1 94.31 32 GLU B O 1
ATOM 1439 N N . GLY B 1 33 ? -12.844 -24.938 -4.809 1 94.06 33 GLY B N 1
ATOM 1440 C CA . GLY B 1 33 ? -12.281 -24.547 -6.09 1 94.06 33 GLY B CA 1
ATOM 1441 C C . GLY B 1 33 ? -11.195 -23.5 -5.973 1 94.06 33 GLY B C 1
ATOM 1442 O O . GLY B 1 33 ? -10.461 -23.25 -6.93 1 94.06 33 GLY B O 1
ATOM 1443 N N . SER B 1 34 ? -11.078 -22.953 -4.812 1 95.75 34 SER B N 1
ATOM 1444 C CA . SER B 1 34 ? -10.102 -21.891 -4.586 1 95.75 34 SER B CA 1
ATOM 1445 C C . SER B 1 34 ? -8.719 -22.469 -4.316 1 95.75 34 SER B C 1
ATOM 1447 O O . SER B 1 34 ? -7.719 -21.75 -4.379 1 95.75 34 SER B O 1
ATOM 1449 N N . ALA B 1 35 ? -8.711 -23.75 -3.939 1 96.94 35 ALA B N 1
ATOM 1450 C CA . ALA B 1 35 ? -7.422 -24.422 -3.797 1 96.94 35 ALA B CA 1
ATOM 1451 C C . ALA B 1 35 ? -6.77 -24.641 -5.156 1 96.94 35 ALA B C 1
ATOM 1453 O O . ALA B 1 35 ? -7.367 -25.25 -6.047 1 96.94 35 ALA B O 1
ATOM 1454 N N . LEU B 1 36 ? -5.578 -24.125 -5.348 1 95.44 36 LEU B N 1
ATOM 1455 C CA . LEU B 1 36 ? -4.879 -24.219 -6.625 1 95.44 36 LEU B CA 1
ATOM 1456 C C . LEU B 1 36 ? -3.701 -25.172 -6.539 1 95.44 36 LEU B C 1
ATOM 1458 O O . LEU B 1 36 ? -3.076 -25.312 -5.48 1 95.44 36 LEU B O 1
ATOM 1462 N N . PRO B 1 37 ? -3.4 -25.781 -7.625 1 93.94 37 PRO B N 1
ATOM 1463 C CA . PRO B 1 37 ? -2.225 -26.656 -7.613 1 93.94 37 PRO B CA 1
ATOM 1464 C C . PRO B 1 37 ? -0.954 -25.938 -7.176 1 93.94 37 PRO B C 1
ATOM 1466 O O . PRO B 1 37 ? -0.686 -24.812 -7.637 1 93.94 37 PRO B O 1
ATOM 1469 N N . GLY B 1 38 ? -0.228 -26.484 -6.25 1 95.62 38 GLY B N 1
ATOM 1470 C CA . GLY B 1 38 ? 1.022 -25.906 -5.793 1 95.62 38 GLY B CA 1
ATOM 1471 C C . GLY B 1 38 ? 0.854 -25.016 -4.574 1 95.62 38 GLY B C 1
ATOM 1472 O O . GLY B 1 38 ? 1.837 -24.516 -4.02 1 95.62 38 GLY B O 1
ATOM 1473 N N . ASP B 1 39 ? -0.37 -24.875 -4.133 1 97.44 39 ASP B N 1
ATOM 1474 C CA . ASP B 1 39 ? -0.615 -24.031 -2.973 1 97.44 39 ASP B CA 1
ATOM 1475 C C . ASP B 1 39 ? 0.162 -24.531 -1.755 1 97.44 39 ASP B C 1
ATOM 1477 O O . ASP B 1 39 ? 0.603 -23.719 -0.925 1 97.44 39 ASP B O 1
ATOM 1481 N N . LEU B 1 40 ? 0.298 -25.828 -1.743 1 97 40 LEU B N 1
ATOM 1482 C CA . LEU B 1 40 ? 0.865 -26.391 -0.526 1 97 40 LEU B CA 1
ATOM 1483 C C . LEU B 1 40 ? 2.348 -26.703 -0.709 1 97 40 LEU B C 1
ATOM 1485 O O . LEU B 1 40 ? 2.979 -27.281 0.176 1 97 40 LEU B O 1
ATOM 1489 N N . ALA B 1 41 ? 2.902 -26.328 -1.883 1 96.62 41 ALA B N 1
ATOM 1490 C CA . ALA B 1 41 ? 4.34 -26.516 -2.08 1 96.62 41 ALA B CA 1
ATOM 1491 C C . ALA B 1 41 ? 5.141 -25.703 -1.059 1 96.62 41 ALA B C 1
ATOM 1493 O O . ALA B 1 41 ? 4.77 -24.578 -0.722 1 96.62 41 ALA B O 1
ATOM 1494 N N . PRO B 1 42 ? 6.266 -26.25 -0.591 1 95.19 42 PRO B N 1
ATOM 1495 C CA . PRO B 1 42 ? 7.059 -25.578 0.448 1 95.19 42 PRO B CA 1
ATOM 1496 C C . PRO B 1 42 ? 7.594 -24.219 0.003 1 95.19 42 PRO B C 1
ATOM 1498 O O . PRO B 1 42 ? 7.859 -23.359 0.84 1 95.19 42 PRO B O 1
ATOM 1501 N N . THR B 1 43 ? 7.738 -24 -1.269 1 95.31 43 THR B N 1
ATOM 1502 C CA . THR B 1 43 ? 8.32 -22.75 -1.756 1 95.31 43 THR B CA 1
ATOM 1503 C C . THR B 1 43 ? 7.227 -21.734 -2.059 1 95.31 43 THR B C 1
ATOM 1505 O O . THR B 1 43 ? 7.52 -20.562 -2.352 1 95.31 43 THR B O 1
ATOM 1508 N N . SER B 1 44 ? 5.98 -22.156 -1.991 1 98 44 SER B N 1
ATOM 1509 C CA . SER B 1 44 ? 4.895 -21.203 -2.227 1 98 44 SER B CA 1
ATOM 1510 C C . SER B 1 44 ? 4.742 -20.25 -1.056 1 98 44 SER B C 1
ATOM 1512 O O . SER B 1 44 ? 4.887 -20.641 0.104 1 98 44 SER B O 1
ATOM 1514 N N . MET B 1 45 ? 4.523 -19.047 -1.394 1 98.25 45 MET B N 1
ATOM 1515 C CA . MET B 1 45 ? 4.309 -18.016 -0.378 1 98.25 45 MET B CA 1
ATOM 1516 C C . MET B 1 45 ? 2.934 -17.375 -0.537 1 98.25 45 MET B C 1
ATOM 1518 O O . MET B 1 45 ? 2.514 -17.062 -1.652 1 98.25 45 MET B O 1
ATOM 1522 N N . HIS B 1 46 ? 2.225 -17.266 0.563 1 98.81 46 HIS B N 1
ATOM 1523 C CA . HIS B 1 46 ? 0.9 -16.656 0.614 1 98.81 46 HIS B CA 1
ATOM 1524 C C . HIS B 1 46 ? 0.877 -15.461 1.561 1 98.81 46 HIS B C 1
ATOM 1526 O O . HIS B 1 46 ? 1.261 -15.586 2.727 1 98.81 46 HIS B O 1
ATOM 1532 N N . PHE B 1 47 ? 0.491 -14.359 1.058 1 98.69 47 PHE B N 1
ATOM 1533 C CA . PHE B 1 47 ? 0.386 -13.148 1.858 1 98.69 47 PHE B CA 1
ATOM 1534 C C . PHE B 1 47 ? -1.074 -12.781 2.092 1 98.69 47 PHE B C 1
ATOM 1536 O O . PHE B 1 47 ? -1.92 -12.992 1.22 1 98.69 47 PHE B O 1
ATOM 1543 N N . ALA B 1 48 ? -1.304 -12.195 3.232 1 98.81 48 ALA B N 1
ATOM 1544 C CA . ALA B 1 48 ? -2.637 -11.711 3.58 1 98.81 48 ALA B CA 1
ATOM 1545 C C . ALA B 1 48 ? -2.559 -10.367 4.305 1 98.81 48 ALA B C 1
ATOM 1547 O O . ALA B 1 48 ? -1.59 -10.094 5.016 1 98.81 48 ALA B O 1
ATOM 1548 N N . VAL B 1 49 ? -3.508 -9.594 4.066 1 98.69 49 VAL B N 1
ATOM 1549 C CA . VAL B 1 49 ? -3.766 -8.398 4.859 1 98.69 49 VAL B CA 1
ATOM 1550 C C . VAL B 1 49 ? -4.961 -8.633 5.777 1 98.69 49 VAL B C 1
ATOM 1552 O O . VAL B 1 49 ? -6.02 -9.078 5.332 1 98.69 49 VAL B O 1
ATOM 1555 N N . HIS B 1 50 ? -4.758 -8.336 7.035 1 97.94 50 HIS B N 1
ATOM 1556 C CA . HIS B 1 50 ? -5.82 -8.445 8.031 1 97.94 50 HIS B CA 1
ATOM 1557 C C . HIS B 1 50 ? -6.266 -7.07 8.508 1 97.94 50 HIS B C 1
ATOM 1559 O O . HIS B 1 50 ? -5.438 -6.18 8.719 1 97.94 50 HIS B O 1
ATOM 1565 N N . ASP B 1 51 ? -7.531 -6.902 8.617 1 97.06 51 ASP B N 1
ATOM 1566 C CA . ASP B 1 51 ? -8.031 -5.844 9.484 1 97.06 51 ASP B CA 1
ATOM 1567 C C . ASP B 1 51 ? -8.664 -6.422 10.75 1 97.06 51 ASP B C 1
ATOM 1569 O O . ASP B 1 51 ? -8.352 -7.547 11.141 1 97.06 51 ASP B O 1
ATOM 1573 N N . ASN B 1 52 ? -9.477 -5.633 11.438 1 93.44 52 ASN B N 1
ATOM 1574 C CA . ASN B 1 52 ? -10.016 -6.074 12.719 1 93.44 52 ASN B CA 1
ATOM 1575 C C . ASN B 1 52 ? -11 -7.23 12.539 1 93.44 52 ASN B C 1
ATOM 1577 O O . ASN B 1 52 ? -11.25 -7.988 13.477 1 93.44 52 ASN B O 1
ATOM 1581 N N . ASP B 1 53 ? -11.547 -7.395 11.336 1 94.69 53 ASP B N 1
ATOM 1582 C CA . ASP B 1 53 ? -12.602 -8.375 11.109 1 94.69 53 ASP B CA 1
ATOM 1583 C C . ASP B 1 53 ? -12.047 -9.641 10.469 1 94.69 53 ASP B C 1
ATOM 1585 O O . ASP B 1 53 ? -12.68 -10.703 10.531 1 94.69 53 ASP B O 1
ATOM 1589 N N . GLY B 1 54 ? -10.906 -9.562 9.891 1 96.44 54 GLY B N 1
ATOM 1590 C CA . GLY B 1 54 ? -10.352 -10.727 9.227 1 96.44 54 GLY B CA 1
ATOM 1591 C C . GLY B 1 54 ? -9.484 -10.383 8.039 1 96.44 54 GLY B C 1
ATOM 1592 O O . GLY B 1 54 ? -8.984 -9.258 7.934 1 96.44 54 GLY B O 1
ATOM 1593 N N . ILE B 1 55 ? -9.258 -11.398 7.191 1 98.38 55 ILE B N 1
ATOM 1594 C CA . ILE B 1 55 ? -8.43 -11.219 6.004 1 98.38 55 ILE B CA 1
ATOM 1595 C C . ILE B 1 55 ? -9.195 -10.422 4.953 1 98.38 55 ILE B C 1
ATOM 1597 O O . ILE B 1 55 ? -10.32 -10.766 4.602 1 98.38 55 ILE B O 1
ATOM 1601 N N . VAL B 1 56 ? -8.531 -9.406 4.438 1 98.75 56 VAL B N 1
ATOM 1602 C CA . VAL B 1 56 ? -9.234 -8.531 3.504 1 98.75 56 VAL B CA 1
ATOM 1603 C C . VAL B 1 56 ? -8.492 -8.5 2.17 1 98.75 56 VAL B C 1
ATOM 1605 O O . VAL B 1 56 ? -8.992 -7.941 1.188 1 98.75 56 VAL B O 1
ATOM 1608 N N . ALA B 1 57 ? -7.379 -9.062 2.057 1 98.88 57 ALA B N 1
ATOM 1609 C CA . ALA B 1 57 ? -6.648 -9.195 0.798 1 98.88 57 ALA B CA 1
ATOM 1610 C C . ALA B 1 57 ? -5.68 -10.375 0.846 1 98.88 57 ALA B C 1
ATOM 1612 O O . ALA B 1 57 ? -5.125 -10.688 1.901 1 98.88 57 ALA B O 1
ATOM 1613 N N . VAL B 1 58 ? -5.496 -11 -0.302 1 98.81 58 VAL B N 1
ATOM 1614 C CA . VAL B 1 58 ? -4.566 -12.125 -0.354 1 98.81 58 VAL B CA 1
ATOM 1615 C C . VAL B 1 58 ? -3.896 -12.18 -1.725 1 98.81 58 VAL B C 1
ATOM 1617 O O . VAL B 1 58 ? -4.434 -11.656 -2.705 1 98.81 58 VAL B O 1
ATOM 1620 N N . ALA B 1 59 ? -2.775 -12.758 -1.795 1 98.81 59 ALA B N 1
ATOM 1621 C CA . ALA B 1 59 ? -2.018 -13.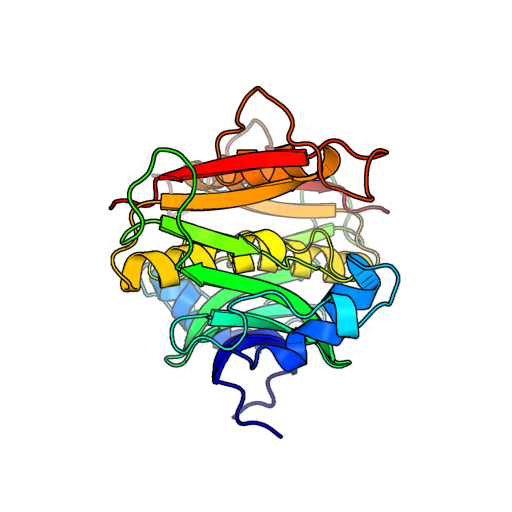109 -2.996 1 98.81 59 ALA B CA 1
ATOM 1622 C C . ALA B 1 59 ? -1.11 -14.305 -2.744 1 98.81 59 ALA B C 1
ATOM 1624 O O . ALA B 1 59 ? -0.592 -14.484 -1.64 1 98.81 59 ALA B O 1
ATOM 1625 N N . SER B 1 60 ? -0.921 -15.07 -3.73 1 98.75 60 SER B N 1
ATOM 1626 C CA . SER B 1 60 ? -0.006 -16.203 -3.65 1 98.75 60 SER B CA 1
ATOM 1627 C C . SER B 1 60 ? 1.026 -16.156 -4.773 1 98.75 60 SER B C 1
ATOM 1629 O O . SER B 1 60 ? 0.725 -15.727 -5.883 1 98.75 60 SER B O 1
ATOM 1631 N N . VAL B 1 61 ? 2.201 -16.609 -4.441 1 98.31 61 VAL B N 1
ATOM 1632 C CA . VAL B 1 61 ? 3.268 -16.703 -5.434 1 98.31 61 VAL B CA 1
ATOM 1633 C C . VAL B 1 61 ? 3.965 -18.062 -5.316 1 98.31 61 VAL B C 1
ATOM 1635 O O . VAL B 1 61 ? 4.238 -18.531 -4.211 1 98.31 61 VAL B O 1
ATOM 1638 N N . CYS B 1 62 ? 4.145 -18.688 -6.414 1 97 62 CYS B N 1
ATOM 1639 C CA . CYS B 1 62 ? 4.734 -20.016 -6.398 1 97 62 CYS B CA 1
ATOM 1640 C C . CYS B 1 62 ? 5.621 -20.234 -7.621 1 97 62 CYS B C 1
ATOM 1642 O O . CYS B 1 62 ? 5.516 -19.5 -8.609 1 97 62 CYS B O 1
ATOM 1644 N N . HIS B 1 63 ? 6.465 -21.172 -7.504 1 94.31 63 HIS B N 1
ATOM 1645 C CA . HIS B 1 63 ? 7.305 -21.562 -8.633 1 94.31 63 HIS B CA 1
ATOM 1646 C C . HIS B 1 63 ? 6.488 -22.266 -9.711 1 94.31 63 HIS B C 1
ATOM 1648 O O . HIS B 1 63 ? 5.961 -23.359 -9.477 1 94.31 63 HIS B O 1
ATOM 1654 N N . GLU B 1 64 ? 6.348 -21.578 -10.773 1 92.44 64 GLU B N 1
ATOM 1655 C CA . GLU B 1 64 ? 5.633 -22.141 -11.922 1 92.44 64 GLU B CA 1
ATOM 1656 C C . GLU B 1 64 ? 6.094 -21.516 -13.227 1 92.44 64 GLU B C 1
ATOM 1658 O O . GLU B 1 64 ? 6.074 -20.281 -13.367 1 92.44 64 GLU B O 1
ATOM 1663 N N . GLY B 1 65 ? 6.602 -22.312 -14.102 1 86.25 65 GLY B N 1
ATOM 1664 C CA . GLY B 1 65 ? 7.043 -21.828 -15.406 1 86.25 65 GLY B CA 1
ATOM 1665 C C . GLY B 1 65 ? 5.898 -21.531 -16.359 1 86.25 65 GLY B C 1
ATOM 1666 O O . GLY B 1 65 ? 4.734 -21.766 -16.016 1 86.25 65 GLY B O 1
ATOM 1667 N N . HIS B 1 66 ? 6.141 -20.703 -17.297 1 75.12 66 HIS B N 1
ATOM 1668 C CA . HIS B 1 66 ? 5.199 -20.547 -18.391 1 75.12 66 HIS B CA 1
ATOM 1669 C C . HIS B 1 66 ? 5.891 -20.734 -19.734 1 75.12 66 HIS B C 1
ATOM 1671 O O . HIS B 1 66 ? 7.121 -20.734 -19.812 1 75.12 66 HIS B O 1
ATOM 1677 N N . ALA B 1 67 ? 5.09 -20.812 -20.766 1 63.53 67 ALA B N 1
ATOM 1678 C CA . ALA B 1 67 ? 5.633 -21.125 -22.094 1 63.53 67 ALA B CA 1
ATOM 1679 C C . ALA B 1 67 ? 6.719 -20.125 -22.484 1 63.53 67 ALA B C 1
ATOM 1681 O O . ALA B 1 67 ? 6.512 -18.922 -22.422 1 63.53 67 ALA B O 1
ATOM 1682 N N . GLY B 1 68 ? 7.941 -20.578 -22.766 1 57.22 68 GLY B N 1
ATOM 1683 C CA . GLY B 1 68 ? 9.102 -19.859 -23.266 1 57.22 68 GLY B CA 1
ATOM 1684 C C . GLY B 1 68 ? 10.117 -19.547 -22.188 1 57.22 68 GLY B C 1
ATOM 1685 O O . GLY B 1 68 ? 11.211 -19.047 -22.469 1 57.22 68 GLY B O 1
ATOM 1686 N N . VAL B 1 69 ? 9.695 -19.359 -21.062 1 59 69 VAL B N 1
ATOM 1687 C CA . VAL B 1 69 ? 10.695 -19.109 -20.031 1 59 69 VAL B CA 1
ATOM 1688 C C . VAL B 1 69 ? 10.977 -20.406 -19.266 1 59 69 VAL B C 1
ATOM 1690 O O . VAL B 1 69 ? 10.055 -21.109 -18.844 1 59 69 VAL B O 1
ATOM 1693 N N . LEU B 1 70 ? 12.156 -20.828 -19.391 1 57.84 70 LEU B N 1
ATOM 1694 C CA . LEU B 1 70 ? 12.609 -22.016 -18.672 1 57.84 70 LEU B CA 1
ATOM 1695 C C . LEU B 1 70 ? 12.219 -21.938 -17.203 1 57.84 70 LEU B C 1
ATOM 1697 O O . LEU B 1 70 ? 12.125 -20.844 -16.641 1 57.84 70 LEU B O 1
ATOM 1701 N N . ASN B 1 71 ? 11.766 -23.078 -16.438 1 60.66 71 ASN B N 1
ATOM 1702 C CA . ASN B 1 71 ? 11.055 -23.438 -15.219 1 60.66 71 ASN B CA 1
ATOM 1703 C C . ASN B 1 71 ? 11.672 -22.766 -13.992 1 60.66 71 ASN B C 1
ATOM 1705 O O . ASN B 1 71 ? 10.961 -22.172 -13.18 1 60.66 71 ASN B O 1
ATOM 1709 N N . ALA B 1 72 ? 13.078 -22.781 -13.844 1 64.06 72 ALA B N 1
ATOM 1710 C CA . ALA B 1 72 ? 13.625 -22.594 -12.5 1 64.06 72 ALA B CA 1
ATOM 1711 C C . ALA B 1 72 ? 13.672 -21.109 -12.141 1 64.06 72 ALA B C 1
ATOM 1713 O O . ALA B 1 72 ? 13.805 -20.75 -10.969 1 64.06 72 ALA B O 1
ATOM 1714 N N . GLN B 1 73 ? 13.109 -20.266 -13.031 1 86.31 73 GLN B N 1
ATOM 1715 C CA . GLN B 1 73 ? 13.328 -18.859 -12.703 1 86.31 73 GLN B CA 1
ATOM 1716 C C . GLN B 1 73 ? 12.047 -18.047 -12.859 1 86.31 73 GLN B C 1
ATOM 1718 O O . GLN B 1 73 ? 12.047 -16.844 -12.625 1 86.31 73 GLN B O 1
ATOM 1723 N N . ALA B 1 74 ? 11.023 -18.906 -13.188 1 93.62 74 ALA B N 1
ATOM 1724 C CA . ALA B 1 74 ? 9.75 -18.203 -13.336 1 93.62 74 ALA B CA 1
ATOM 1725 C C . ALA B 1 74 ? 8.828 -18.484 -12.148 1 93.62 74 ALA B C 1
ATOM 1727 O O . ALA B 1 74 ? 8.758 -19.625 -11.664 1 93.62 74 ALA B O 1
ATOM 1728 N N . TRP B 1 75 ? 8.203 -17.516 -11.711 1 95.88 75 TRP B N 1
ATOM 1729 C CA . TRP B 1 75 ? 7.25 -17.578 -10.609 1 95.88 75 TRP B CA 1
ATOM 1730 C C . TRP B 1 75 ? 5.883 -17.062 -11.047 1 95.88 75 TRP B C 1
ATOM 1732 O O . TRP B 1 75 ? 5.793 -16.156 -11.883 1 95.88 75 TRP B O 1
ATOM 1742 N N . ARG B 1 76 ? 4.879 -17.656 -10.492 1 96.56 76 ARG B N 1
ATOM 1743 C CA . ARG B 1 76 ? 3.523 -17.234 -10.844 1 96.56 76 ARG B CA 1
ATOM 1744 C C . ARG B 1 76 ? 2.836 -16.562 -9.672 1 96.56 76 ARG B C 1
ATOM 1746 O O . ARG B 1 76 ? 2.826 -17.078 -8.555 1 96.56 76 ARG B O 1
ATOM 1753 N N . LEU B 1 77 ? 2.383 -15.375 -9.914 1 97.94 77 LEU B N 1
ATOM 1754 C CA . LEU B 1 77 ? 1.458 -14.68 -9.023 1 97.94 77 LEU B CA 1
ATOM 1755 C C . LEU B 1 77 ? 0.019 -15.109 -9.289 1 97.94 77 LEU B C 1
ATOM 1757 O O . LEU B 1 77 ? -0.429 -15.109 -10.438 1 97.94 77 LEU B O 1
ATOM 1761 N N . ARG B 1 78 ? -0.7 -15.516 -8.258 1 97.25 78 ARG B N 1
ATOM 1762 C CA . ARG B 1 78 ? -2.055 -16.016 -8.461 1 97.25 78 ARG B CA 1
ATOM 1763 C C . ARG B 1 78 ? -2.896 -15.852 -7.199 1 97.25 78 ARG B C 1
ATOM 1765 O O . ARG B 1 78 ? -2.373 -15.492 -6.141 1 97.25 78 ARG B O 1
ATOM 1772 N N . GLY B 1 79 ? -4.184 -16.016 -7.375 1 97.12 79 GLY B N 1
ATOM 1773 C CA . GLY B 1 79 ? -5.086 -15.977 -6.234 1 97.12 79 GLY B CA 1
ATOM 1774 C C . GLY B 1 79 ? -5.18 -14.602 -5.602 1 97.12 79 GLY B C 1
ATOM 1775 O O . GLY B 1 79 ? -5.355 -14.484 -4.387 1 97.12 79 GLY B O 1
ATOM 1776 N N . MET B 1 80 ? -5.012 -13.609 -6.406 1 97.88 80 MET B N 1
ATOM 1777 C CA . MET B 1 80 ? -5.125 -12.234 -5.91 1 97.88 80 MET B CA 1
ATOM 1778 C C . MET B 1 80 ? -6.578 -11.875 -5.633 1 97.88 80 MET B C 1
ATOM 1780 O O . MET B 1 80 ? -7.422 -11.938 -6.531 1 97.88 80 MET B O 1
ATOM 1784 N N . ALA B 1 81 ? -6.879 -11.539 -4.418 1 98.38 81 ALA B N 1
ATOM 1785 C CA . ALA B 1 81 ? -8.219 -11.102 -4.035 1 98.38 81 ALA B CA 1
ATOM 1786 C C . ALA B 1 81 ? -8.156 -9.992 -2.994 1 98.38 81 ALA B C 1
ATOM 1788 O O . ALA B 1 81 ? -7.402 -10.078 -2.023 1 98.38 81 ALA B O 1
ATOM 1789 N N . VAL B 1 82 ? -8.906 -8.984 -3.246 1 98.56 82 VAL B N 1
ATOM 1790 C CA . VAL B 1 82 ? -9.016 -7.855 -2.33 1 98.56 82 VAL B CA 1
ATOM 1791 C C . VAL B 1 82 ? -10.492 -7.582 -2.027 1 98.56 82 VAL B C 1
ATOM 1793 O O . VAL B 1 82 ? -11.297 -7.418 -2.943 1 98.56 82 VAL B O 1
ATOM 1796 N N . HIS B 1 83 ? -10.812 -7.516 -0.78 1 98.56 83 HIS B N 1
ATOM 1797 C CA . HIS B 1 83 ? -12.18 -7.227 -0.365 1 98.56 83 HIS B CA 1
ATOM 1798 C C . HIS B 1 83 ? -12.625 -5.852 -0.851 1 98.56 83 HIS B C 1
ATOM 1800 O O . HIS B 1 83 ? -11.852 -4.891 -0.803 1 98.56 83 HIS B O 1
ATOM 1806 N N . PRO B 1 84 ? -13.859 -5.703 -1.256 1 97.56 84 PRO B N 1
ATOM 1807 C CA . PRO B 1 84 ? -14.344 -4.434 -1.798 1 97.56 84 PRO B CA 1
ATOM 1808 C C . PRO B 1 84 ? -14.148 -3.266 -0.834 1 97.56 84 PRO 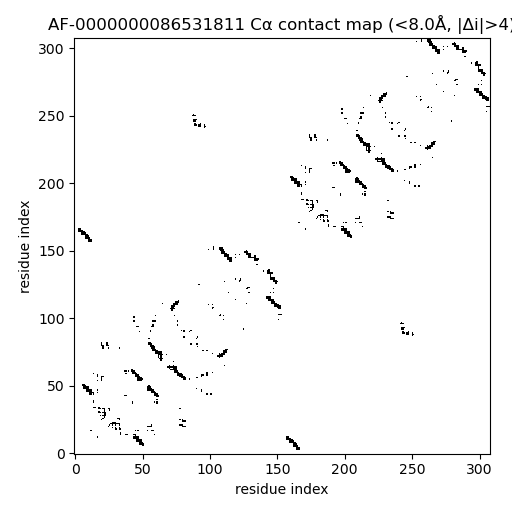B C 1
ATOM 1810 O O . PRO B 1 84 ? -13.859 -2.146 -1.266 1 97.56 84 PRO B O 1
ATOM 1813 N N . SER B 1 85 ? -14.188 -3.465 0.412 1 96.38 85 SER B N 1
ATOM 1814 C CA . SER B 1 85 ? -14.148 -2.404 1.414 1 96.38 85 SER B CA 1
ATOM 1815 C C . SER B 1 85 ? -12.773 -1.752 1.482 1 96.38 85 SER B C 1
ATOM 1817 O O . SER B 1 85 ? -12.625 -0.667 2.047 1 96.38 85 SER B O 1
ATOM 1819 N N . VAL B 1 86 ? -11.742 -2.396 0.889 1 97.56 86 VAL B N 1
ATOM 1820 C CA . VAL B 1 86 ? -10.406 -1.831 1.028 1 97.56 86 VAL B CA 1
ATOM 1821 C C . VAL B 1 86 ? -9.773 -1.647 -0.351 1 97.56 86 VAL B C 1
ATOM 1823 O O . VAL B 1 86 ? -8.562 -1.458 -0.467 1 97.56 86 VAL B O 1
ATOM 1826 N N . ARG B 1 87 ? -10.602 -1.793 -1.367 1 97 87 ARG B N 1
ATOM 1827 C CA . ARG B 1 87 ? -10.07 -1.547 -2.703 1 97 87 ARG B CA 1
ATOM 1828 C C . ARG B 1 87 ? -9.68 -0.083 -2.877 1 97 87 ARG B C 1
ATOM 1830 O O .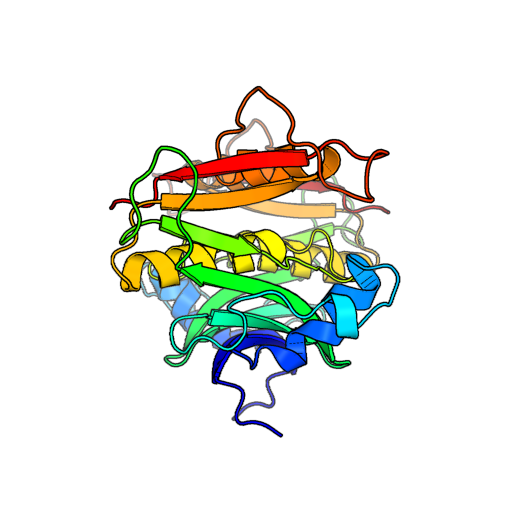 ARG B 1 87 ? -10.297 0.805 -2.289 1 97 87 ARG B O 1
ATOM 1837 N N . GLY B 1 88 ? -8.617 0.123 -3.588 1 94.88 88 GLY B N 1
ATOM 1838 C CA . GLY B 1 88 ? -8.141 1.479 -3.812 1 94.88 88 GLY B CA 1
ATOM 1839 C C . GLY B 1 88 ? -7.176 1.958 -2.742 1 94.88 88 GLY B C 1
ATOM 1840 O O . GLY B 1 88 ? -6.582 3.031 -2.869 1 94.88 88 GLY B O 1
ATOM 1841 N N . MET B 1 89 ? -7 1.155 -1.742 1 96.81 89 MET B N 1
ATOM 1842 C CA . MET B 1 89 ? -6.141 1.545 -0.627 1 96.81 89 MET B CA 1
ATOM 1843 C C . MET B 1 89 ? -4.672 1.3 -0.96 1 96.81 89 MET B C 1
ATOM 1845 O O . MET B 1 89 ? -3.783 1.854 -0.31 1 96.81 89 MET B O 1
ATOM 1849 N N . GLY B 1 90 ? -4.445 0.443 -1.927 1 97.81 90 GLY B N 1
ATOM 1850 C CA . GLY B 1 90 ? -3.07 0.167 -2.305 1 97.81 90 GLY B CA 1
ATOM 1851 C C . GLY B 1 90 ? -2.604 -1.216 -1.891 1 97.81 90 GLY B C 1
ATOM 1852 O O . GLY B 1 90 ? -1.451 -1.586 -2.129 1 97.81 90 GLY B O 1
ATOM 1853 N N . PHE B 1 91 ? -3.467 -2.053 -1.352 1 98.56 91 PHE B N 1
ATOM 1854 C CA . PHE B 1 91 ? -3.061 -3.361 -0.85 1 98.56 91 PHE B CA 1
ATOM 1855 C C . PHE B 1 91 ? -2.701 -4.293 -2 1 98.56 91 PHE B C 1
ATOM 1857 O O . PHE B 1 91 ? -1.8 -5.125 -1.872 1 98.56 91 PHE B O 1
ATOM 1864 N N . GLY B 1 92 ? -3.418 -4.176 -3.139 1 98.25 92 GLY B N 1
ATOM 1865 C CA . GLY B 1 92 ? -3.047 -4.973 -4.297 1 98.25 92 GLY B CA 1
ATOM 1866 C C . GLY B 1 92 ? -1.602 -4.781 -4.715 1 98.25 92 GLY B C 1
ATOM 1867 O O . GLY B 1 92 ? -0.858 -5.754 -4.863 1 98.25 92 GLY B O 1
ATOM 1868 N N . ARG B 1 93 ? -1.253 -3.547 -4.887 1 97.94 93 ARG B N 1
ATOM 1869 C CA . ARG B 1 93 ? 0.117 -3.201 -5.254 1 97.94 93 ARG B CA 1
ATOM 1870 C C . ARG B 1 93 ? 1.109 -3.732 -4.223 1 97.94 93 ARG B C 1
ATOM 1872 O O . ARG B 1 93 ? 2.143 -4.301 -4.586 1 97.94 93 ARG B O 1
ATOM 1879 N N . LEU B 1 94 ? 0.793 -3.516 -2.979 1 98.38 94 LEU B N 1
ATOM 1880 C CA . LEU B 1 94 ? 1.658 -3.965 -1.893 1 98.38 94 LEU B CA 1
ATOM 1881 C C . LEU B 1 94 ? 1.888 -5.469 -1.967 1 98.38 94 LEU B C 1
ATOM 1883 O O . LEU B 1 94 ? 3.023 -5.938 -1.845 1 98.38 94 LEU B O 1
ATOM 1887 N N . LEU B 1 95 ? 0.841 -6.23 -2.191 1 98.69 95 LEU B N 1
ATOM 1888 C CA . LEU B 1 95 ? 0.943 -7.684 -2.236 1 98.69 95 LEU B CA 1
ATOM 1889 C C . LEU B 1 95 ? 1.736 -8.133 -3.459 1 98.69 95 LEU B C 1
ATOM 1891 O O . LEU B 1 95 ? 2.51 -9.094 -3.383 1 98.69 95 LEU B O 1
ATOM 1895 N N . VAL B 1 96 ? 1.584 -7.449 -4.582 1 98.62 96 VAL B N 1
ATOM 1896 C CA . VAL B 1 96 ? 2.377 -7.754 -5.766 1 98.62 96 VAL B CA 1
ATOM 1897 C C . VAL B 1 96 ? 3.855 -7.508 -5.477 1 98.62 96 VAL B C 1
ATOM 1899 O O . VAL B 1 96 ? 4.703 -8.352 -5.781 1 98.62 96 VAL B O 1
ATOM 1902 N N . ASN B 1 97 ? 4.172 -6.406 -4.879 1 98.25 97 ASN B N 1
ATOM 1903 C CA . ASN B 1 97 ? 5.562 -6.059 -4.598 1 98.25 97 ASN B CA 1
ATOM 1904 C C . ASN B 1 97 ? 6.184 -7.02 -3.59 1 98.25 97 ASN B C 1
ATOM 1906 O O . ASN B 1 97 ? 7.367 -7.355 -3.693 1 98.25 97 ASN B O 1
ATOM 1910 N N . LEU B 1 98 ? 5.395 -7.441 -2.605 1 97.94 98 LEU B N 1
ATOM 1911 C CA . LEU B 1 98 ? 5.871 -8.469 -1.687 1 97.94 98 LEU B CA 1
ATOM 1912 C C . LEU B 1 98 ? 6.184 -9.758 -2.432 1 97.94 98 LEU B C 1
ATOM 1914 O O . LEU B 1 98 ? 7.184 -10.422 -2.141 1 97.94 98 LEU B O 1
ATOM 1918 N N . SER B 1 99 ? 5.344 -10.094 -3.355 1 98.38 99 SER B N 1
ATOM 1919 C CA . SER B 1 99 ? 5.539 -11.297 -4.152 1 98.38 99 SER B CA 1
ATOM 1920 C C . SER B 1 99 ? 6.797 -11.195 -5.012 1 98.38 99 SER B C 1
ATOM 1922 O O . SER B 1 99 ? 7.551 -12.164 -5.133 1 98.38 99 SER B O 1
ATOM 1924 N N . ILE B 1 100 ? 6.996 -10.031 -5.57 1 97.56 100 ILE B N 1
ATOM 1925 C CA . ILE B 1 100 ? 8.195 -9.789 -6.367 1 97.56 100 ILE B CA 1
ATOM 1926 C C . ILE B 1 100 ? 9.438 -9.945 -5.492 1 97.56 100 ILE B C 1
ATOM 1928 O O . ILE B 1 100 ? 10.391 -10.617 -5.875 1 97.56 100 ILE B O 1
ATOM 1932 N N . ARG B 1 101 ? 9.422 -9.312 -4.367 1 96.62 101 ARG B N 1
ATOM 1933 C CA . ARG B 1 101 ? 10.547 -9.398 -3.451 1 96.62 101 ARG B CA 1
ATOM 1934 C C . ARG B 1 101 ? 10.852 -10.852 -3.094 1 96.62 101 ARG B C 1
ATOM 1936 O O . ARG B 1 101 ? 12.016 -11.273 -3.111 1 96.62 101 ARG B O 1
ATOM 1943 N N . TYR B 1 102 ? 9.812 -11.617 -2.768 1 96.88 102 TYR B N 1
ATOM 1944 C CA . TYR B 1 102 ? 10 -13.016 -2.416 1 96.88 102 TYR B CA 1
ATOM 1945 C C . TYR B 1 102 ? 10.609 -13.797 -3.576 1 96.88 102 TYR B C 1
ATOM 1947 O O . TYR B 1 102 ? 11.578 -14.539 -3.396 1 96.88 102 TYR B O 1
ATOM 1955 N N . ALA B 1 103 ? 10 -13.617 -4.766 1 96.31 103 ALA B N 1
ATOM 1956 C CA . ALA B 1 103 ? 10.492 -14.328 -5.945 1 96.31 103 ALA B CA 1
ATOM 1957 C C . ALA B 1 103 ? 11.961 -14 -6.199 1 96.31 103 ALA B C 1
ATOM 1959 O O . ALA B 1 103 ? 12.75 -14.891 -6.527 1 96.31 103 ALA B O 1
ATOM 1960 N N . ARG B 1 104 ? 12.328 -12.742 -6.016 1 95.38 104 ARG B N 1
ATOM 1961 C CA . ARG B 1 104 ? 13.719 -12.328 -6.191 1 95.38 104 ARG B CA 1
ATOM 1962 C C . ARG B 1 104 ? 14.625 -13.016 -5.176 1 95.38 104 ARG B C 1
ATOM 1964 O O . ARG B 1 104 ? 15.734 -13.438 -5.512 1 95.38 104 ARG B O 1
ATOM 1971 N N . GLU B 1 105 ? 14.156 -13.086 -4.004 1 94.5 105 GLU B N 1
ATOM 1972 C CA . GLU B 1 105 ? 14.922 -13.75 -2.959 1 94.5 105 GLU B CA 1
ATOM 1973 C C . GLU B 1 105 ? 15.172 -15.219 -3.311 1 94.5 105 GLU B C 1
ATOM 1975 O O . GLU B 1 105 ? 16.172 -15.805 -2.871 1 94.5 105 GLU B O 1
ATOM 1980 N N . GLN B 1 106 ? 14.258 -15.75 -4.094 1 93.38 106 GLN B N 1
ATOM 1981 C CA . GLN B 1 106 ? 14.391 -17.141 -4.543 1 93.38 106 GLN B CA 1
ATOM 1982 C C . GLN B 1 106 ? 15.117 -17.203 -5.883 1 93.38 106 GLN B C 1
ATOM 1984 O O . GLN B 1 106 ? 15.039 -18.219 -6.582 1 93.38 106 GLN B O 1
ATOM 1989 N N . HIS B 1 107 ? 15.695 -16.109 -6.32 1 91.62 107 HIS B N 1
ATOM 1990 C CA . HIS B 1 107 ? 16.5 -16.016 -7.531 1 91.62 107 HIS B CA 1
ATOM 1991 C C . HIS B 1 107 ? 15.625 -16.109 -8.781 1 91.62 107 HIS B C 1
ATOM 1993 O O . HIS B 1 107 ? 16.078 -16.578 -9.82 1 91.62 107 HIS B O 1
ATOM 1999 N N . GLY B 1 108 ? 14.391 -15.758 -8.609 1 92.88 108 GLY B N 1
ATOM 2000 C CA . GLY B 1 108 ? 13.516 -15.68 -9.766 1 92.88 108 GLY B CA 1
ATOM 2001 C C . GLY B 1 108 ? 13.906 -14.562 -10.727 1 92.88 108 GLY B C 1
ATOM 2002 O O . GLY B 1 108 ? 14.422 -13.531 -10.305 1 92.88 108 GLY B O 1
ATOM 2003 N N . LEU B 1 109 ? 13.531 -14.781 -12.008 1 92.5 109 LEU B N 1
ATOM 2004 C CA . LEU B 1 109 ? 13.875 -13.797 -13.031 1 92.5 109 LEU B CA 1
ATOM 2005 C C . LEU B 1 109 ? 12.609 -13.219 -13.672 1 92.5 109 LEU B C 1
ATOM 2007 O O . LEU B 1 109 ? 12.656 -12.164 -14.297 1 92.5 109 LEU B O 1
ATOM 2011 N N . LEU B 1 110 ? 11.547 -14.008 -13.492 1 94.19 110 LEU B N 1
ATOM 2012 C CA . LEU B 1 110 ? 10.289 -13.656 -14.141 1 94.19 110 LEU B CA 1
ATOM 2013 C C . LEU B 1 110 ? 9.109 -13.891 -13.211 1 94.19 110 LEU B C 1
ATOM 2015 O O . LEU B 1 110 ? 9.039 -14.914 -12.531 1 94.19 110 LEU B O 1
ATOM 2019 N N . LEU B 1 111 ? 8.25 -12.938 -13.125 1 96.38 111 LEU B N 1
ATOM 2020 C CA . LEU B 1 111 ? 6.945 -13.094 -12.492 1 96.38 111 LEU B CA 1
ATOM 2021 C C . LEU B 1 111 ? 5.828 -12.977 -13.516 1 96.38 111 LEU B C 1
ATOM 2023 O O . LEU B 1 111 ? 5.828 -12.055 -14.344 1 96.38 111 LEU B O 1
ATOM 2027 N N . TRP B 1 112 ? 4.969 -13.945 -13.477 1 95.56 112 TRP B N 1
ATOM 2028 C CA . TRP B 1 112 ? 3.871 -13.898 -14.445 1 95.56 112 TRP B CA 1
ATOM 2029 C C . TRP B 1 112 ? 2.545 -14.242 -13.773 1 95.56 112 TRP B C 1
ATOM 2031 O O . TRP B 1 112 ? 2.521 -14.742 -12.648 1 95.56 112 TRP B O 1
ATOM 2041 N N . CYS B 1 113 ? 1.438 -13.828 -14.352 1 96.19 113 CYS B N 1
ATOM 2042 C CA . CYS B 1 113 ? 0.09 -14.164 -13.906 1 96.19 113 CYS B CA 1
ATOM 2043 C C . CYS B 1 113 ? -0.892 -14.141 -15.07 1 96.19 113 CYS B C 1
ATOM 2045 O O . CYS B 1 113 ? -0.543 -13.711 -16.172 1 96.19 113 CYS B O 1
ATOM 2047 N N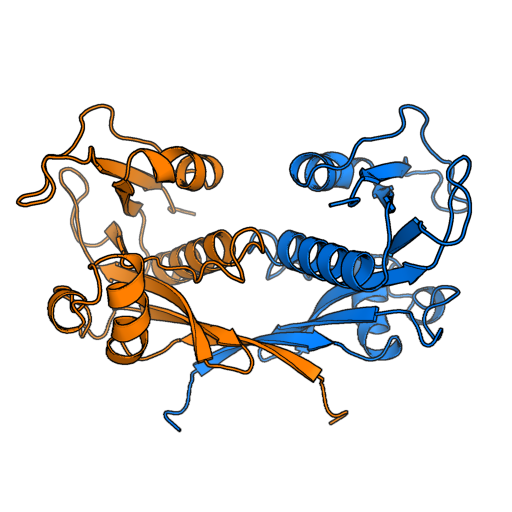 . THR B 1 114 ? -1.98 -14.75 -14.883 1 93.75 114 THR B N 1
ATOM 2048 C CA . THR B 1 114 ? -3.125 -14.578 -15.773 1 93.75 114 THR B CA 1
ATOM 2049 C C . THR B 1 114 ? -4.125 -13.586 -15.18 1 93.75 114 THR B C 1
ATOM 2051 O O . THR B 1 114 ? -4.492 -13.695 -14.008 1 93.75 114 THR B O 1
ATOM 2054 N N . ALA B 1 115 ? -4.457 -12.656 -15.953 1 94.44 115 ALA B N 1
ATOM 2055 C CA . ALA B 1 115 ? -5.328 -11.594 -15.453 1 94.44 115 ALA B CA 1
ATOM 2056 C C . ALA B 1 115 ? -6.566 -11.438 -16.344 1 94.44 115 ALA B C 1
ATOM 2058 O O . ALA B 1 115 ? -6.477 -11.539 -17.562 1 94.44 115 ALA B O 1
ATOM 2059 N N . ARG B 1 116 ? -7.719 -11.203 -15.703 1 90 116 ARG B N 1
ATOM 2060 C CA . ARG B 1 116 ? -8.891 -10.742 -16.438 1 90 116 ARG B CA 1
ATOM 2061 C C . ARG B 1 116 ? -8.594 -9.445 -17.188 1 90 116 ARG B C 1
ATOM 2063 O O . ARG B 1 116 ? -7.781 -8.641 -16.734 1 90 116 ARG B O 1
ATOM 2070 N N . GLU B 1 117 ? -9.242 -9.281 -18.25 1 90.94 117 GLU B N 1
ATOM 2071 C CA . GLU B 1 117 ? -9.031 -8.078 -19.047 1 90.94 117 GLU B CA 1
ATOM 2072 C C . GLU B 1 117 ? -9.211 -6.82 -18.203 1 90.94 117 GLU B C 1
ATOM 2074 O O . GLU B 1 117 ? -8.453 -5.859 -18.328 1 90.94 117 GLU B O 1
ATOM 2079 N N . SER B 1 118 ? -10.211 -6.809 -17.344 1 91.94 118 SER B N 1
ATOM 2080 C CA . SER B 1 118 ? -10.516 -5.652 -16.516 1 91.94 118 SER B CA 1
ATOM 2081 C C . SER B 1 118 ? -9.383 -5.375 -15.523 1 91.94 118 SER B C 1
ATOM 2083 O O . SER B 1 118 ? -9.266 -4.266 -15 1 91.94 118 SER B O 1
ATOM 2085 N N . ALA B 1 119 ? -8.461 -6.355 -15.25 1 94.44 119 ALA B N 1
ATOM 2086 C CA . ALA B 1 119 ? -7.387 -6.207 -14.266 1 94.44 119 ALA B CA 1
ATOM 2087 C C . ALA B 1 119 ? -6.062 -5.867 -14.945 1 94.44 119 ALA B C 1
ATOM 2089 O O . ALA B 1 119 ? -5.09 -5.512 -14.273 1 94.44 119 ALA B O 1
ATOM 2090 N N . CYS B 1 120 ? -6 -5.93 -16.266 1 95.94 120 CYS B N 1
ATOM 2091 C CA . CYS B 1 120 ? -4.754 -5.773 -17 1 95.94 120 CYS B CA 1
ATOM 2092 C C . CYS B 1 120 ? -4.125 -4.414 -16.719 1 95.94 120 CYS B C 1
ATOM 2094 O O . CYS B 1 120 ? -2.924 -4.324 -16.453 1 95.94 120 CYS B O 1
ATOM 2096 N N . PRO B 1 121 ? -4.895 -3.289 -16.75 1 96 121 PRO B N 1
ATOM 2097 C CA . PRO B 1 121 ? -4.289 -1.982 -16.484 1 96 121 PRO B CA 1
ATOM 2098 C C . PRO B 1 121 ? -3.592 -1.925 -15.125 1 96 121 PRO B C 1
ATOM 2100 O O . PRO B 1 121 ? -2.549 -1.28 -14.992 1 96 121 PRO B O 1
ATOM 2103 N N . PHE B 1 122 ? -4.129 -2.594 -14.148 1 96.56 122 PHE B N 1
ATOM 2104 C CA . PHE B 1 122 ? -3.531 -2.656 -12.82 1 96.56 122 PHE B CA 1
ATOM 2105 C C . PHE B 1 122 ? -2.127 -3.244 -12.891 1 96.56 122 PHE B C 1
ATOM 2107 O O . PHE B 1 122 ? -1.179 -2.666 -12.352 1 96.56 122 PHE B O 1
ATOM 2114 N N . TYR B 1 123 ? -2.041 -4.371 -13.539 1 98 123 TYR B N 1
ATOM 2115 C CA . TYR B 1 123 ? -0.752 -5.043 -13.625 1 98 123 TYR B CA 1
ATOM 2116 C C . TYR B 1 123 ? 0.211 -4.266 -14.516 1 98 123 TYR B C 1
ATOM 2118 O O . TYR B 1 123 ? 1.415 -4.227 -14.25 1 98 123 TYR B O 1
ATOM 2126 N N . GLU B 1 124 ? -0.319 -3.621 -15.547 1 97.56 124 GLU B N 1
ATOM 2127 C CA . GLU B 1 124 ? 0.52 -2.805 -16.422 1 97.56 124 GLU B CA 1
ATOM 2128 C C . GLU B 1 124 ? 1.155 -1.648 -15.648 1 97.56 124 GLU B C 1
ATOM 2130 O O . GLU B 1 124 ? 2.332 -1.337 -15.852 1 97.56 124 GLU B O 1
ATOM 2135 N N . MET B 1 125 ? 0.428 -1.064 -14.789 1 95.19 125 MET B N 1
ATOM 2136 C CA . MET B 1 125 ? 0.934 0.026 -13.961 1 95.19 125 MET B CA 1
ATOM 2137 C C . MET B 1 125 ? 2.047 -0.462 -13.039 1 95.19 125 MET B C 1
ATOM 2139 O O . MET B 1 125 ? 2.859 0.333 -12.562 1 95.19 125 MET B O 1
ATOM 2143 N N . LEU B 1 126 ? 2.088 -1.762 -12.828 1 96.56 126 LEU B N 1
ATOM 2144 C CA . LEU B 1 126 ? 3.086 -2.338 -11.938 1 96.56 126 LEU B CA 1
ATOM 2145 C C . LEU B 1 126 ? 4.246 -2.936 -12.727 1 96.56 126 LEU B C 1
ATOM 2147 O O . LEU B 1 126 ? 5.062 -3.676 -12.172 1 96.56 126 LEU B O 1
ATOM 2151 N N . GLY B 1 127 ? 4.309 -2.701 -14.016 1 96.69 127 GLY B N 1
ATOM 2152 C CA . GLY B 1 127 ? 5.469 -3.047 -14.82 1 96.69 127 GLY B CA 1
ATOM 2153 C C . GLY B 1 127 ? 5.305 -4.355 -15.57 1 96.69 127 GLY B C 1
ATOM 2154 O O . GLY B 1 127 ? 6.258 -4.852 -16.172 1 96.69 127 GLY B O 1
ATOM 2155 N N . PHE B 1 128 ? 4.055 -4.949 -15.531 1 97.56 128 PHE B N 1
ATOM 2156 C CA . PHE B 1 128 ? 3.809 -6.16 -16.297 1 97.56 128 PHE B CA 1
ATOM 2157 C C . PHE B 1 128 ? 3.51 -5.824 -17.766 1 97.56 128 PHE B C 1
ATOM 2159 O O . PHE B 1 128 ? 2.895 -4.797 -18.047 1 97.56 128 PHE B O 1
ATOM 2166 N N . ASN B 1 129 ? 3.938 -6.688 -18.578 1 96.19 129 ASN B N 1
ATOM 2167 C CA . ASN B 1 129 ? 3.574 -6.621 -19.984 1 96.19 129 ASN B CA 1
ATOM 2168 C C . ASN B 1 129 ? 2.516 -7.664 -20.344 1 96.19 129 ASN B C 1
ATOM 2170 O O . ASN B 1 129 ? 2.586 -8.805 -19.891 1 96.19 129 ASN B O 1
ATOM 2174 N N . ARG B 1 130 ? 1.583 -7.246 -21.141 1 94.75 130 ARG B N 1
ATOM 2175 C CA . ARG B 1 130 ? 0.474 -8.102 -21.562 1 94.75 130 ARG B CA 1
ATOM 2176 C C . ARG B 1 130 ? 0.813 -8.859 -22.844 1 94.75 130 ARG B C 1
ATOM 2178 O O . ARG B 1 130 ? 1.283 -8.266 -23.812 1 94.75 130 ARG B O 1
ATOM 2185 N N . ASP B 1 131 ? 0.688 -10.188 -22.844 1 90.38 131 ASP B N 1
ATOM 2186 C CA . ASP B 1 131 ? 0.696 -10.93 -24.094 1 90.38 131 ASP B CA 1
ATOM 2187 C C . ASP B 1 131 ? -0.495 -10.547 -24.969 1 90.38 131 ASP B C 1
ATOM 2189 O O . ASP B 1 131 ? -1.627 -10.469 -24.484 1 90.38 131 ASP B O 1
ATOM 2193 N N . PRO B 1 132 ? -0.228 -10.266 -26.219 1 86.06 132 PRO B N 1
ATOM 2194 C CA . PRO B 1 132 ? -1.292 -9.758 -27.078 1 86.06 132 PRO B CA 1
ATOM 2195 C C . PRO B 1 132 ? -2.418 -10.773 -27.281 1 86.06 132 PRO B C 1
ATOM 2197 O O . PRO B 1 132 ? -3.559 -10.391 -27.547 1 86.06 132 PRO B O 1
ATOM 2200 N N . LYS B 1 133 ? -2.248 -12.094 -27.219 1 86.62 133 LYS B N 1
ATOM 2201 C CA . LYS B 1 133 ? -3.264 -13.117 -27.469 1 86.62 133 LYS B CA 1
ATOM 2202 C C . LYS B 1 133 ? -3.994 -13.484 -26.172 1 86.62 133 LYS B C 1
ATOM 2204 O O . LYS B 1 133 ? -3.363 -13.828 -25.172 1 86.62 133 LYS B O 1
ATOM 2209 N N . PRO B 1 134 ? -5.281 -13.32 -26.203 1 87.19 134 PRO B N 1
ATOM 2210 C CA . PRO B 1 134 ? -6.035 -13.75 -25.031 1 87.19 134 PRO B CA 1
ATOM 2211 C C . PRO B 1 134 ? -5.957 -15.258 -24.797 1 87.19 134 PRO B C 1
ATOM 2213 O O . PRO B 1 134 ? -5.684 -16.016 -25.734 1 87.19 134 PRO B O 1
ATOM 2216 N N . ILE B 1 135 ? -6.07 -15.656 -23.547 1 81.44 135 ILE B N 1
ATOM 2217 C CA . ILE B 1 135 ? -6.082 -17.062 -23.172 1 81.44 135 ILE B CA 1
ATOM 2218 C C . ILE B 1 135 ? -7.512 -17.516 -22.891 1 81.44 135 ILE B C 1
ATOM 2220 O O . ILE B 1 135 ? -8.328 -16.734 -22.391 1 81.44 135 ILE B O 1
ATOM 2224 N N . SER B 1 136 ? -7.863 -18.625 -23.5 1 73.75 136 SER B N 1
ATOM 2225 C CA . SER B 1 136 ? -9.164 -19.219 -23.188 1 73.75 136 SER B CA 1
ATOM 2226 C C . SER B 1 136 ? -9.102 -20.062 -21.922 1 73.75 136 SER B C 1
ATOM 2228 O O . SER B 1 136 ? -8.094 -20.719 -21.656 1 73.75 136 SER B O 1
ATOM 2230 N N . MET B 1 137 ? -9.844 -19.656 -20.922 1 66.81 137 MET B N 1
ATOM 2231 C CA . MET B 1 137 ? -9.914 -20.516 -19.75 1 66.81 137 MET B CA 1
ATOM 2232 C C . MET B 1 137 ? -11.211 -21.312 -19.734 1 66.81 137 MET B C 1
ATOM 2234 O O . MET B 1 137 ? -12.266 -20.797 -20.109 1 66.81 137 MET B O 1
ATOM 2238 N N . GLN B 1 138 ? -11.047 -22.594 -19.578 1 60.25 138 GLN B N 1
ATOM 2239 C CA . GLN B 1 138 ? -12.227 -23.453 -19.562 1 60.25 138 GLN B CA 1
ATOM 2240 C C . GLN B 1 138 ? -13.25 -22.984 -18.547 1 60.25 138 GLN B C 1
ATOM 2242 O O . GLN B 1 138 ? -12.906 -22.734 -17.391 1 60.25 138 GLN B O 1
ATOM 2247 N N . GLY B 1 139 ? -14.5 -22.875 -18.828 1 56.69 139 GLY B N 1
ATOM 2248 C CA . GLY B 1 139 ? -15.617 -22.594 -17.953 1 56.69 139 GLY B CA 1
ATOM 2249 C C . GLY B 1 139 ? -15.844 -21.109 -17.75 1 56.69 139 GLY B C 1
ATOM 2250 O O . GLY B 1 139 ? -16.781 -20.703 -17.047 1 56.69 139 GLY B O 1
ATOM 2251 N N . ARG B 1 140 ? -14.875 -20.344 -18.203 1 61.69 140 ARG B N 1
ATOM 2252 C CA . ARG B 1 140 ? -15.062 -18.906 -18.094 1 61.69 140 ARG B CA 1
ATOM 2253 C C . ARG B 1 140 ? -15.016 -18.234 -19.469 1 61.69 140 ARG B C 1
ATOM 2255 O O . ARG B 1 140 ? -14.219 -17.328 -19.688 1 61.69 140 ARG B O 1
ATOM 2262 N N . ASP B 1 141 ? -15.688 -18.781 -20.391 1 60.78 141 ASP B N 1
ATOM 2263 C CA . ASP B 1 141 ? -15.672 -18.391 -21.797 1 60.78 141 ASP B CA 1
ATOM 2264 C C . ASP B 1 141 ? -16.188 -16.969 -21.969 1 60.78 141 ASP B C 1
ATOM 2266 O O . ASP B 1 141 ? -15.992 -16.359 -23.016 1 60.78 141 ASP B O 1
ATOM 2270 N N . ASP B 1 142 ? -16.781 -16.484 -20.906 1 64.5 142 ASP B N 1
ATOM 2271 C CA . ASP B 1 142 ? -17.391 -15.172 -21.047 1 64.5 142 ASP B CA 1
ATOM 2272 C C . ASP B 1 142 ? -16.391 -14.062 -20.688 1 64.5 142 ASP B C 1
ATOM 2274 O O . ASP B 1 142 ? -16.688 -12.883 -20.891 1 64.5 142 ASP B O 1
ATOM 2278 N N . MET B 1 143 ? -15.242 -14.578 -20.234 1 72.75 143 MET B N 1
ATOM 2279 C CA . MET B 1 143 ? -14.266 -13.578 -19.844 1 72.75 143 MET B CA 1
ATOM 2280 C C . MET B 1 143 ? -12.953 -13.773 -20.594 1 72.75 143 MET B C 1
ATOM 2282 O O . MET B 1 143 ? -12.617 -14.891 -20.984 1 72.75 143 MET B O 1
ATOM 2286 N N . ARG B 1 144 ? -12.328 -12.703 -21.094 1 84.38 144 ARG B N 1
ATOM 2287 C CA . ARG B 1 144 ? -11.016 -12.781 -21.719 1 84.38 144 ARG B CA 1
ATOM 2288 C C . ARG B 1 144 ? -9.906 -12.602 -20.703 1 84.38 144 ARG B C 1
ATOM 2290 O O . ARG B 1 144 ? -10.008 -11.766 -19.797 1 84.38 144 ARG B O 1
ATOM 2297 N N . PHE B 1 145 ? -8.992 -13.57 -20.703 1 91.25 145 PHE B N 1
ATOM 2298 C CA . PHE B 1 145 ? -7.812 -13.516 -19.844 1 91.25 145 PHE B CA 1
ATOM 2299 C C . PHE B 1 145 ? -6.555 -13.258 -20.672 1 91.25 145 PHE B C 1
ATOM 2301 O O . PHE B 1 145 ? -6.492 -13.617 -21.844 1 91.25 145 PHE B O 1
ATOM 2308 N N . PHE B 1 146 ? -5.641 -12.617 -20.047 1 93.56 146 PHE B N 1
ATOM 2309 C CA . PHE B 1 146 ? -4.355 -12.359 -20.672 1 93.56 146 PHE B CA 1
ATOM 2310 C C . PHE B 1 146 ? -3.205 -12.805 -19.781 1 93.56 146 PHE B C 1
ATOM 2312 O O . PHE B 1 146 ? -3.297 -12.719 -18.562 1 93.56 146 PHE B O 1
ATOM 2319 N N . LEU B 1 147 ? -2.225 -13.25 -20.406 1 93.5 147 LEU B N 1
ATOM 2320 C CA . LEU B 1 147 ? -0.971 -13.5 -19.703 1 93.5 147 LEU B CA 1
ATOM 2321 C C . LEU B 1 147 ? -0.205 -12.203 -19.469 1 93.5 147 LEU B C 1
ATOM 2323 O O . LEU B 1 147 ? -0.008 -11.422 -20.406 1 93.5 147 LEU B O 1
ATOM 2327 N N . MET B 1 148 ? 0.115 -11.984 -18.25 1 95.75 148 MET B N 1
ATOM 2328 C CA . MET B 1 148 ? 0.926 -10.836 -17.844 1 95.75 148 MET B CA 1
ATOM 2329 C C . MET B 1 148 ? 2.295 -11.289 -17.344 1 95.75 148 MET B C 1
ATOM 2331 O O . MET B 1 148 ? 2.4 -12.266 -16.609 1 95.75 148 MET B O 1
ATOM 2335 N N . GLN B 1 149 ? 3.334 -10.555 -17.781 1 94.5 149 GLN B N 1
ATOM 2336 C CA . GLN B 1 149 ? 4.676 -10.938 -17.359 1 94.5 149 GLN B CA 1
ATOM 2337 C C . GLN B 1 149 ? 5.508 -9.719 -16.984 1 94.5 149 GLN B C 1
ATOM 2339 O O . GLN B 1 149 ? 5.34 -8.641 -17.562 1 94.5 149 GLN B O 1
ATOM 2344 N N . ARG B 1 150 ? 6.344 -9.859 -16.047 1 95.5 150 ARG B N 1
ATOM 2345 C CA . ARG B 1 150 ? 7.289 -8.836 -15.594 1 95.5 150 ARG B CA 1
ATOM 2346 C C . ARG B 1 150 ? 8.648 -9.453 -15.281 1 95.5 150 ARG B C 1
ATOM 2348 O O . ARG B 1 150 ? 8.742 -10.383 -14.477 1 95.5 150 ARG B O 1
ATOM 2355 N N . GLN B 1 151 ? 9.727 -8.945 -16 1 94.12 151 GLN B N 1
ATOM 2356 C CA . GLN B 1 151 ? 11.078 -9.328 -15.633 1 94.12 151 GLN B CA 1
ATOM 2357 C C . GLN B 1 151 ? 11.453 -8.766 -14.258 1 94.12 151 GLN B C 1
ATOM 2359 O O . GLN B 1 151 ? 11.281 -7.574 -14 1 94.12 151 GLN B O 1
ATOM 2364 N N . ILE B 1 152 ? 11.898 -9.633 -13.398 1 93.25 152 ILE B N 1
ATOM 2365 C CA . ILE B 1 152 ? 12.18 -9.156 -12.047 1 93.25 152 ILE B CA 1
ATOM 2366 C C . ILE B 1 152 ? 13.648 -9.391 -11.703 1 93.25 152 ILE B C 1
ATOM 2368 O O . ILE B 1 152 ? 14.039 -9.312 -10.539 1 93.25 152 ILE B O 1
ATOM 2372 N N . ALA B 1 153 ? 14.445 -9.672 -12.914 1 78.5 153 ALA B N 1
ATOM 2373 C CA . ALA B 1 153 ? 15.883 -9.891 -12.797 1 78.5 153 ALA B CA 1
ATOM 2374 C C . ALA B 1 153 ? 16.594 -8.641 -12.289 1 78.5 153 ALA B C 1
ATOM 2376 O O . ALA B 1 153 ? 16.234 -7.52 -12.664 1 78.5 153 ALA B O 1
ATOM 2377 N N . GLY B 1 154 ? 17.125 -8.312 -11.156 1 62.03 154 GLY B N 1
ATOM 2378 C CA . GLY B 1 154 ? 18 -7.266 -10.641 1 62.03 154 GLY B CA 1
ATOM 2379 C C . GLY B 1 154 ? 18.375 -7.465 -9.18 1 62.03 154 GLY B C 1
ATOM 2380 O O . GLY B 1 154 ? 17.75 -8.273 -8.484 1 62.03 154 GLY B O 1
#

Sequence (308 aa):
MTSQDVRFTICAVRAEETYPLRAAILMAGDEEGSA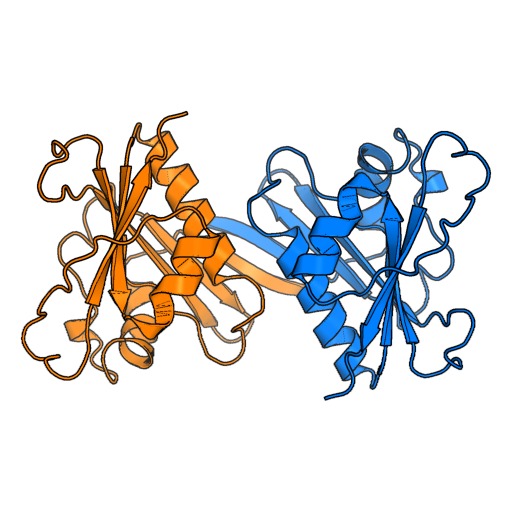LPGDLAPTSMHFAVHDNDGIVAVASVCHEGHAGVLNAQAWRLRGMAVHPSVRGMGFGRLLVNLSIRYAREQHGLLLWCTARESACPFYEMLGFNRDPKPISMQGRDDMRFFLMQRQIAGMTSQDVRFTICAVRAEETYPLRAAILMAGDEEGSALPGDLAPTSMHFAVHDNDGIVAVASVCHEGHAGVLNAQAWRLRGMAVHPSVRGMGFGRLLVNLSIRYAREQHGLLLWCTARESACPFYEMLGFNRDPKPISMQGRDDMRFFLMQRQIAG

Secondary structure (DSSP, 8-state):
----EEEEEEEEE-HHHHHHHHHHHHSTT-TGGG--TTTT-TT-EEEEEE-SSSEEEEEEEEE--BTTB-GGGEEEEEEEEE-GGGTTSSHHHHHHHHHHHHHHHTT--EEEEEEEGGGHHHHHHTT-EE-SSPBPPTT-TTS-EEEEEEE---/----EEEEEEEEE-HHHHHHHHHHHHSTT-TGGG--TTTT-TT-EEEEEE-SSSEEEEEEEEE--BTTB-GGGEEEEEEEEE-GGGTTSSHHHHHHHHHHHHHHHTT--EEEEEEEGGGHHHHHHTT-EEEEEEEPPTT-TTS-EEEEEEE---

Organism: NCBI:txid488447

Nearest PDB structures (foldseek):
  2jdd-assembly1_A  TM=9.201E-01  e=3.061E-13  Bacillus licheniformis
  3t90-assembly1_A-2  TM=7.452E-01  e=7.624E-07  Arabidopsis thaliana
  1z4e-assembly1_B  TM=7.783E-01  e=2.751E-06  Halalkalibacterium halodurans C-125
  1i12-assembly2_D  TM=7.272E-01  e=1.321E-06  Saccharomyces cerevisiae
  2dxq-assembly1_B  TM=7.316E-01  e=3.583E-05  Agrobacterium fabrum str. C58

Solvent-accessible surface area (backbone atoms only — not comparable to full-atom values): 16687 Å² total; per-residue (Å²): 126,78,82,58,50,70,54,35,36,33,25,42,48,58,53,74,75,42,19,62,53,26,2,60,69,75,41,85,56,34,41,75,75,40,63,52,93,58,50,82,40,88,78,32,47,27,39,33,32,28,43,96,89,41,76,42,30,31,33,30,32,29,83,39,52,54,96,88,48,72,53,92,26,20,26,30,48,42,69,70,29,65,39,80,92,55,60,88,36,36,58,67,57,28,48,50,40,51,43,50,52,52,40,40,75,65,60,22,37,33,40,30,35,76,34,47,61,90,47,41,65,64,43,41,75,72,59,29,44,71,49,90,62,69,43,86,46,90,95,41,79,89,51,57,26,26,43,32,37,26,80,50,66,124,125,76,83,60,50,69,54,35,36,32,24,45,50,59,54,73,74,43,19,61,53,28,2,61,70,75,40,86,56,34,41,76,74,41,63,53,94,57,49,81,40,88,78,33,44,28,40,32,33,29,43,94,88,41,76,42,29,30,32,31,32,30,82,39,51,53,96,90,48,70,52,88,26,21,27,29,49,43,68,72,28,65,39,78,92,54,61,89,34,39,58,68,56,29,48,51,42,52,43,49,52,53,38,40,76,68,62,23,35,32,41,29,32,76,33,47,60,92,46,43,65,63,43,40,76,71,61,29,45,70,48,89,63,67,43,87,44,89,95,40,79,88,49,57,27,26,45,32,38,26,81,50,68,124

Foldseek 3Di:
DPPPPDFKDKDWDQLLLLQQQLCVFPNVRPSVVSDDPCSHPPLKTKMFMAGPVGTFWIKIKGQDDDPPDDGQAEMEIDSTGGHPVCPPVCVSVVNVVVNLVSSVVSVHFKYKYKDWPVCVVVVVVSAWDWDPDWDDDPPPNVTTITMIMHGSRD/DPPPPDFKDKDWDQLLQLQQQLCVFPNVRPSVVSDDPCSHPPLKIKMFMAGPVGTFWIKIKGQADDPPDDRQAEMEIDSTGGHPVCPPVCVSVVNVVVNLVSSVVSVHFKYKYKDWPVCVVVVVVVAWDWDPDWDDDPPPNVTTITMIMHGSHD

InterPro domains:
  IPR000182 GNAT domain [PF13508] (45-129)
  IPR000182 GNAT domain [PS51186] (1-153)
  IPR016181 Acyl-CoA N-acyltransferase [SSF55729] (38-142)
  IPR039143 Glucosamine 6-phosphate N-acetyltransferase-like [PTHR13355] (51-137)

pLDDT: mean 90.99, std 12.7, range [32.09, 98.88]

Radius of gyration: 20.97 Å; Cα contacts (8 Å, |Δi|>4): 649; chains: 2; bounding box: 37×57×52 Å